Protein AF-A0A9E5AUE9-F1 (afdb_monomer)

Foldseek 3Di:
DDDDDDDDDPPDDDDDPPPPPPPPPDPDPPPPVVVCPVVVCVVCVVVPPPPPPDDDDDPDPPPPPPPPDPVNVVVVVLVVLLVVLLVLLVVLLVVLVVLLVLLVPQDPDDPVLNVLLNVLSVVLNVVSVVLNVCSVPDPDPVVNVVSSVCVVLSVQSSVLSVLLSVLSSLLSVCVVLLVLLVLLLVLLVVLLVVCVVVVDDSPVLVVLSVLLVVLSVLLVVLSVVLNVLRSPQGGCSPPPVSVVSSVVSSVSSVVSNVSSVVSSVSSLVSSVVSVVVSVVSVGDRPRPCPVVDD

Nearest PDB structures (foldseek):
  8r5s-assembly1_B  TM=2.739E-01  e=2.108E-02  unidentified
  1dow-assemb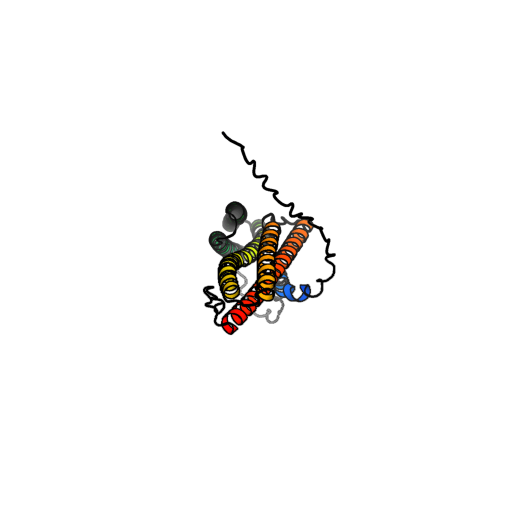ly1_A  TM=3.654E-01  e=5.872E-01  Mus musculus
  9cpb-assembly1_6T  TM=3.579E-01  e=4.697E+00  Bos taurus

Radius of gyration: 30.27 Å; Cα contacts (8 Å, |Δi|>4): 203; chains: 1; bounding box: 113×44×78 Å

Sequence (294 aa):
MNKKISTAIVSTIIGTLALTQFVSAEESNTSLKNGFGFFNKFFHQNENAQKDTHKNESRDDNRKNATSSPRNNTDTRMALLKARGVKEIDSRITALNKLSAKIQGLINITPTNKTALLSGIQTQVNSLTALKNKINADTDVAILKTDVESITKSFRTFALEIPKANILAKIDSHFVDLTMLTSITAALSTDIQTAKTSGKDVAVLLTKLSETDAKIADANLQSNAAIALVTPLIPDVGSSTLLLANKQALLDSYAKYKIAIEDIRIAKKDIKDIVKQLREWNTVVTAKTNTDSR

Solvent-accessible surface area (backbone atoms only — not comparable to full-atom values): 17290 Å² total; per-residue (Å²): 136,83,86,83,83,79,84,80,81,83,80,78,84,79,83,81,80,81,76,83,75,82,73,80,90,79,88,70,85,78,70,58,74,77,67,43,63,63,59,51,51,70,68,50,61,74,71,64,80,76,71,88,82,81,85,89,81,90,88,78,90,74,85,86,72,86,79,74,55,73,63,64,57,52,55,52,50,47,53,52,52,38,53,52,43,45,52,54,44,52,54,48,44,53,52,48,52,54,49,44,54,53,56,68,69,42,80,74,59,53,71,68,58,48,50,56,52,46,51,54,47,50,54,48,44,51,51,45,51,54,49,44,53,48,46,70,67,50,89,46,70,69,59,36,48,53,55,48,54,48,52,61,64,56,44,52,46,54,64,51,51,56,58,44,54,53,52,51,54,54,50,33,58,47,53,56,53,49,56,51,48,54,57,34,52,57,36,44,53,53,36,49,52,53,36,40,77,71,72,44,90,47,67,69,51,54,52,42,49,54,51,26,54,50,23,49,52,47,21,52,52,27,39,51,52,19,47,65,45,43,68,78,63,71,66,38,90,83,38,64,68,47,44,52,50,50,53,50,32,52,49,52,20,51,51,29,42,52,51,18,52,51,26,48,52,51,25,55,49,40,53,51,54,45,54,50,53,38,50,77,69,71,40,75,76,77,44,78,74,75,75,87,72,130

Secondary structure (DSSP, 8-state):
--------------------------S-TTSGGGTHHHHHHHHHTTTSTTS--------SS-TT-----HHHHHHHHHHHHHHHHHHHHHHHHHHHHHHHHHHHT-SSS-HHHHHHHHHHHHHHHHHHHHHHHHHHH---HHHHHHHHHHHHHHHHHHHHHHHHHHHHHHHHHHHHHHHHHHHHHHHHHHHHHHHHHTT---HHHHHHHHHHHHHHHHHHHHHHHHHHHHTT----TT-HHHHHHHHHHHHHHHHHHHHHHHHHHHHHHHHHHHHHHHHHTT----S---TT--

Structure (mmCIF, N/CA/C/O backbone):
data_AF-A0A9E5AUE9-F1
#
_entry.id   AF-A0A9E5AUE9-F1
#
loop_
_atom_site.group_PDB
_atom_site.id
_atom_site.type_symbol
_atom_site.label_atom_id
_atom_site.label_alt_id
_atom_site.label_comp_id
_atom_site.label_asym_id
_atom_site.label_entity_id
_atom_site.label_seq_id
_atom_site.pdbx_PDB_ins_code
_atom_site.Cartn_x
_atom_site.Cartn_y
_atom_site.Cartn_z
_atom_site.occupancy
_atom_site.B_iso_or_equiv
_atom_site.auth_seq_id
_atom_site.auth_comp_id
_atom_site.auth_asym_id
_atom_site.auth_atom_id
_atom_site.pdbx_PDB_model_num
ATOM 1 N N . MET A 1 1 ? -62.521 24.189 23.912 1.00 41.44 1 MET A N 1
ATOM 2 C CA . MET A 1 1 ? -61.998 23.340 22.821 1.00 41.44 1 MET A CA 1
ATOM 3 C C . MET A 1 1 ? -60.658 23.901 22.351 1.00 41.44 1 MET A C 1
ATOM 5 O O . MET A 1 1 ? -60.584 25.087 22.074 1.00 41.44 1 MET A O 1
ATOM 9 N N . ASN A 1 2 ? -59.630 23.043 22.329 1.00 38.47 2 ASN A N 1
ATOM 10 C CA . ASN A 1 2 ? -58.283 23.182 21.742 1.00 38.47 2 ASN A CA 1
ATOM 11 C C . ASN A 1 2 ? -57.341 24.310 22.217 1.00 38.47 2 ASN A C 1
ATOM 13 O O . ASN A 1 2 ? -57.125 25.297 21.520 1.00 38.47 2 ASN A O 1
ATOM 17 N N . LYS A 1 3 ? -56.633 24.064 23.333 1.00 47.12 3 LYS A N 1
ATOM 18 C CA . LYS A 1 3 ? -55.303 24.652 23.585 1.00 47.12 3 LYS A CA 1
ATOM 19 C C . LYS A 1 3 ? -54.244 23.809 22.863 1.00 47.12 3 LYS A C 1
ATOM 21 O O . LYS A 1 3 ? -54.014 22.663 23.236 1.00 47.12 3 LYS A O 1
ATOM 26 N N . LYS A 1 4 ? -53.612 24.373 21.831 1.00 53.12 4 LYS A N 1
ATOM 27 C CA . LYS A 1 4 ? -52.421 23.798 21.188 1.00 53.12 4 LYS A CA 1
ATOM 28 C C . LYS A 1 4 ? -51.217 23.990 22.114 1.00 53.12 4 LYS A C 1
ATOM 30 O O . LYS A 1 4 ? -50.846 25.123 22.403 1.00 53.12 4 LYS A O 1
ATOM 35 N N . ILE A 1 5 ? -50.628 22.890 22.574 1.00 49.19 5 ILE A N 1
ATOM 36 C CA . ILE A 1 5 ? -49.324 22.875 23.244 1.00 49.19 5 ILE A CA 1
ATOM 37 C C . ILE A 1 5 ? -48.279 22.767 22.133 1.00 49.19 5 ILE A C 1
ATOM 39 O O . ILE A 1 5 ? -48.206 21.755 21.443 1.00 49.19 5 ILE A O 1
ATOM 43 N N . SER A 1 6 ? -47.530 23.847 21.918 1.00 45.66 6 SER A N 1
ATOM 44 C CA . SER A 1 6 ? -46.393 23.878 21.001 1.00 45.66 6 SER A CA 1
ATOM 45 C C . SER A 1 6 ? -45.150 23.470 21.789 1.00 45.66 6 SER A C 1
ATOM 47 O O . SER A 1 6 ? -44.657 24.236 22.616 1.00 45.66 6 SER A O 1
ATOM 49 N N . THR A 1 7 ? -44.687 22.238 21.591 1.00 45.88 7 THR A N 1
ATOM 50 C CA . THR A 1 7 ? -43.463 21.720 22.210 1.00 45.88 7 THR A CA 1
ATOM 51 C C . THR A 1 7 ? -42.259 22.258 21.444 1.00 45.88 7 THR A C 1
ATOM 53 O O . THR A 1 7 ? -41.963 21.814 20.337 1.00 45.88 7 THR A O 1
ATOM 56 N N . ALA A 1 8 ? -41.573 23.236 22.032 1.00 36.16 8 ALA A N 1
ATOM 57 C CA . ALA A 1 8 ? -40.274 23.702 21.572 1.00 36.16 8 ALA A CA 1
ATOM 58 C C . ALA A 1 8 ? -39.211 22.650 21.921 1.00 36.16 8 ALA A C 1
ATOM 60 O O . ALA A 1 8 ? -38.900 22.437 23.092 1.00 36.16 8 ALA A O 1
ATOM 61 N N . ILE A 1 9 ? -38.655 21.985 20.908 1.00 40.78 9 ILE A N 1
ATOM 62 C CA . ILE A 1 9 ? -37.442 21.181 21.069 1.00 40.78 9 ILE A CA 1
ATOM 63 C C . ILE A 1 9 ? -36.258 22.143 20.987 1.00 40.78 9 ILE A C 1
ATOM 65 O O . ILE A 1 9 ? -35.883 22.618 19.917 1.00 40.78 9 ILE A O 1
ATOM 69 N N . VAL A 1 10 ? -35.696 22.448 22.154 1.00 36.06 10 VAL A N 1
ATOM 70 C CA . VAL A 1 10 ? -34.383 23.073 22.310 1.00 36.06 10 VAL A CA 1
ATOM 71 C C . VAL A 1 10 ? -33.344 22.045 21.858 1.00 36.06 10 VAL A C 1
ATOM 73 O O . VAL A 1 10 ? -33.017 21.122 22.599 1.00 36.06 10 VAL A O 1
ATOM 76 N N . SER A 1 11 ? -32.859 22.161 20.620 1.00 35.22 11 SER A N 1
ATOM 77 C CA . SER A 1 11 ? -31.692 21.404 20.166 1.00 35.22 11 SER A CA 1
ATOM 78 C C . SER A 1 11 ? -30.441 22.158 20.597 1.00 35.22 11 SER A C 1
ATOM 80 O O . SER A 1 11 ? -30.057 23.162 19.998 1.00 35.22 11 SER A O 1
ATOM 82 N N . THR A 1 12 ? -29.851 21.686 21.688 1.00 35.94 12 THR A N 1
ATOM 83 C CA . THR A 1 12 ? -28.621 22.202 22.280 1.00 35.94 12 THR A CA 1
ATOM 84 C C . THR A 1 12 ? -27.469 22.164 21.280 1.00 35.94 12 THR A C 1
ATOM 86 O O . THR A 1 12 ? -27.134 21.132 20.703 1.00 35.94 12 THR A O 1
ATOM 89 N N . ILE A 1 13 ? -26.866 23.336 21.124 1.00 40.09 13 ILE A N 1
ATOM 90 C CA . ILE A 1 13 ? -25.607 23.629 20.451 1.00 40.09 13 ILE A CA 1
ATOM 91 C C . ILE A 1 13 ? -24.500 22.777 21.090 1.00 40.09 13 ILE A C 1
ATOM 93 O O . ILE A 1 13 ? -24.103 23.033 22.225 1.00 40.09 13 ILE A O 1
ATOM 97 N N . ILE A 1 14 ? -23.984 21.779 20.369 1.00 40.31 14 ILE A N 1
ATOM 98 C CA . ILE A 1 14 ? -22.673 21.189 20.663 1.00 40.31 14 ILE A CA 1
ATOM 99 C C . ILE A 1 14 ? -21.692 21.837 19.695 1.00 40.31 14 ILE A C 1
ATOM 101 O O . ILE A 1 14 ? -21.688 21.561 18.497 1.00 40.31 14 ILE A O 1
ATOM 105 N N . GLY A 1 15 ? -20.915 22.774 20.233 1.00 32.50 15 GLY A N 1
ATOM 106 C CA . GLY A 1 15 ? -19.869 23.475 19.512 1.00 32.50 15 GLY A CA 1
ATOM 107 C C . GLY A 1 15 ? -18.758 22.523 19.086 1.00 32.50 15 GLY A C 1
ATOM 108 O O . GLY A 1 15 ? -18.176 21.815 19.903 1.00 32.50 15 GLY A O 1
ATOM 109 N N . THR A 1 16 ? -18.425 22.558 17.802 1.00 32.97 16 THR A N 1
ATOM 110 C CA . THR A 1 16 ?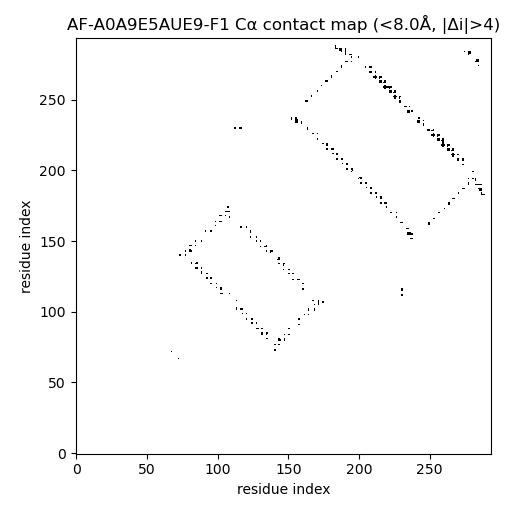 -17.168 22.022 17.283 1.00 32.97 16 THR A CA 1
ATOM 111 C C . THR A 1 16 ? -16.234 23.204 17.039 1.00 32.97 16 THR A C 1
ATOM 113 O O . THR A 1 16 ? -16.118 23.705 15.923 1.00 32.97 16 THR A O 1
ATOM 116 N N . LEU A 1 17 ? -15.585 23.694 18.101 1.00 30.83 17 LEU A N 1
ATOM 117 C CA . LEU A 1 17 ? -14.353 24.465 17.940 1.00 30.83 17 LEU A CA 1
ATOM 118 C C . LEU A 1 17 ? -13.262 23.461 17.554 1.00 30.83 17 LEU A C 1
ATOM 120 O O . LEU A 1 17 ? -12.664 22.813 18.410 1.00 30.83 17 LEU A O 1
ATOM 124 N N . ALA A 1 18 ? -13.018 23.309 16.255 1.00 36.41 18 ALA A N 1
ATOM 125 C CA . ALA A 1 18 ? -11.786 22.707 15.773 1.00 36.41 18 ALA A CA 1
ATOM 126 C C . ALA A 1 18 ? -10.652 23.705 16.047 1.00 36.41 18 ALA A C 1
ATOM 128 O O . ALA A 1 18 ? -10.360 24.586 15.241 1.00 36.41 18 ALA A O 1
ATOM 129 N N . LEU A 1 19 ? -10.062 23.611 17.239 1.00 29.61 19 LEU A N 1
ATOM 130 C CA . LEU A 1 19 ? -8.828 24.304 17.567 1.00 29.61 19 LEU A CA 1
ATOM 131 C C . LEU A 1 19 ? -7.702 23.593 16.811 1.00 29.61 19 LEU A C 1
ATOM 133 O O . LEU A 1 19 ? -7.223 22.538 17.223 1.00 29.61 19 LEU A O 1
ATOM 137 N N . THR A 1 20 ? -7.326 24.151 15.665 1.00 32.78 20 THR A N 1
ATOM 138 C CA . THR A 1 20 ? -6.200 23.700 14.848 1.00 32.78 20 THR A CA 1
ATOM 139 C C . THR A 1 20 ? -4.904 23.929 15.624 1.00 32.78 20 THR A C 1
ATOM 141 O O . THR A 1 20 ? -4.267 24.974 15.509 1.00 32.78 20 THR A O 1
ATOM 144 N N . GLN A 1 21 ? -4.512 22.968 16.459 1.00 34.66 21 GLN A N 1
ATOM 145 C CA . GLN A 1 21 ? -3.170 22.950 17.019 1.00 34.66 21 GLN A CA 1
ATOM 146 C C . GLN A 1 21 ? -2.205 22.504 15.919 1.00 34.66 21 GLN A C 1
ATOM 148 O O . GLN A 1 21 ? -2.123 21.330 15.563 1.00 34.66 21 GLN A O 1
ATOM 153 N N . PHE A 1 22 ? -1.486 23.479 15.364 1.00 32.25 22 PHE A N 1
ATOM 154 C CA . PHE A 1 22 ? -0.229 23.257 14.662 1.00 32.25 22 PHE A CA 1
ATOM 155 C C . PHE A 1 22 ? 0.757 22.630 15.654 1.00 32.25 22 PHE A C 1
ATOM 157 O O . PHE A 1 22 ? 1.431 23.328 16.408 1.00 32.25 22 PHE A O 1
ATOM 164 N N . VAL A 1 23 ? 0.825 21.300 15.678 1.00 37.50 23 VAL A N 1
ATOM 165 C CA . VAL A 1 23 ? 1.954 20.603 16.292 1.00 37.50 23 VAL A CA 1
ATOM 166 C C . VAL A 1 23 ? 3.130 20.764 15.338 1.00 37.50 23 VAL A C 1
ATOM 168 O O . VAL A 1 23 ? 3.106 20.268 14.211 1.00 37.50 23 VAL A O 1
ATOM 171 N N . SER A 1 24 ? 4.131 21.517 15.792 1.00 35.53 24 SER A N 1
ATOM 172 C CA . SER A 1 24 ? 5.412 21.683 15.115 1.00 35.53 24 SER A CA 1
ATOM 173 C C . SER A 1 24 ? 6.036 20.310 14.868 1.00 35.53 24 SER A C 1
ATOM 175 O O . SER A 1 24 ? 6.345 19.566 15.800 1.00 35.53 24 SER A O 1
ATOM 177 N N . ALA A 1 25 ? 6.175 19.949 13.596 1.00 40.84 25 ALA A N 1
ATOM 178 C CA . ALA A 1 25 ? 6.803 18.715 13.159 1.00 40.84 25 ALA A CA 1
ATOM 179 C C . ALA A 1 25 ? 8.328 18.883 13.161 1.00 40.84 25 ALA A C 1
ATOM 181 O O . ALA A 1 25 ? 8.929 19.008 12.098 1.00 40.84 25 ALA A O 1
ATOM 182 N N . GLU A 1 26 ? 8.957 18.897 14.340 1.00 38.22 26 GLU A N 1
ATOM 183 C CA . GLU A 1 26 ? 10.423 19.030 14.427 1.00 38.22 26 GLU A CA 1
ATOM 184 C C . GLU A 1 26 ? 11.138 17.884 15.163 1.00 38.22 26 GLU A C 1
ATOM 186 O O . GLU A 1 26 ? 12.363 17.820 15.172 1.00 38.22 26 GLU A O 1
ATOM 191 N N . GLU A 1 27 ? 10.421 16.864 15.645 1.00 41.16 27 GLU A N 1
ATOM 192 C CA . GLU A 1 27 ? 11.050 15.725 16.334 1.00 41.16 27 GLU A CA 1
ATOM 193 C C . GLU A 1 27 ? 10.664 14.367 15.731 1.00 41.16 27 GLU A C 1
ATOM 195 O O . GLU A 1 27 ? 9.920 13.580 16.306 1.00 41.16 27 GLU A O 1
ATOM 200 N N . SER A 1 28 ? 11.193 14.040 14.547 1.00 41.88 28 SER A N 1
ATOM 201 C CA . SER A 1 28 ? 11.250 12.631 14.095 1.00 41.88 28 SER A CA 1
ATOM 202 C C . SER A 1 28 ? 12.414 12.298 13.147 1.00 41.88 28 SER A C 1
ATOM 204 O O . SER A 1 28 ? 12.383 11.297 12.429 1.00 41.88 28 SER A O 1
ATOM 206 N N . ASN A 1 29 ? 13.498 13.082 13.164 1.00 42.44 29 ASN A N 1
ATOM 207 C CA . ASN A 1 29 ? 14.591 12.937 12.192 1.00 42.44 29 ASN A CA 1
ATOM 208 C C . ASN A 1 29 ? 15.662 11.874 12.549 1.00 42.44 29 ASN A C 1
ATOM 210 O O . ASN A 1 29 ? 16.658 11.719 11.846 1.00 42.44 29 ASN A O 1
ATOM 214 N N . THR A 1 30 ? 15.489 11.088 13.618 1.00 38.97 30 THR A N 1
ATOM 215 C CA . THR A 1 30 ? 16.474 10.054 14.012 1.00 38.97 30 THR A CA 1
ATOM 216 C C . THR A 1 30 ? 16.103 8.638 13.557 1.00 38.97 30 THR A C 1
ATOM 218 O O . THR A 1 30 ? 16.991 7.811 13.355 1.00 38.97 30 THR A O 1
ATOM 221 N N . SER A 1 31 ? 14.824 8.354 13.275 1.00 42.56 31 SER A N 1
ATOM 222 C CA . SER A 1 31 ? 14.369 7.024 12.818 1.00 42.56 31 SER A CA 1
ATOM 223 C C . SER A 1 31 ? 14.522 6.796 11.307 1.00 42.56 31 SER A C 1
ATOM 225 O O . SER A 1 31 ? 14.356 5.659 10.853 1.00 42.56 31 SER A O 1
ATOM 227 N N . LEU A 1 32 ? 14.824 7.831 10.516 1.00 44.69 32 LEU A N 1
ATOM 228 C CA . LEU A 1 32 ? 14.906 7.712 9.057 1.00 44.69 32 LEU A CA 1
ATOM 229 C C . LEU A 1 32 ? 16.136 6.916 8.594 1.00 44.69 32 LEU A C 1
ATOM 231 O O . LEU A 1 32 ? 16.054 6.243 7.573 1.00 44.69 32 LEU A O 1
ATOM 235 N N . LYS A 1 33 ? 17.235 6.879 9.362 1.00 45.75 33 LYS A N 1
ATOM 236 C CA . LYS A 1 33 ? 18.498 6.238 8.937 1.00 45.75 33 LYS A CA 1
ATOM 237 C C . LYS A 1 33 ? 18.405 4.718 8.712 1.00 45.75 33 LYS A C 1
ATOM 239 O O . LYS A 1 33 ? 19.114 4.201 7.854 1.00 45.75 33 LYS A O 1
ATOM 244 N N . ASN A 1 34 ? 17.489 4.012 9.380 1.00 40.53 34 ASN A N 1
ATOM 245 C CA . ASN A 1 34 ? 17.416 2.543 9.297 1.00 40.53 34 ASN A CA 1
ATOM 246 C C . ASN A 1 34 ? 16.488 2.021 8.181 1.00 40.53 34 ASN A C 1
ATOM 248 O O . ASN A 1 34 ? 16.615 0.872 7.767 1.00 40.53 34 ASN A O 1
ATOM 252 N N . GLY A 1 35 ? 15.594 2.859 7.636 1.00 40.44 35 GLY A N 1
ATOM 253 C CA . GLY A 1 35 ? 14.752 2.511 6.477 1.00 40.44 35 GLY A CA 1
ATOM 254 C C . GLY A 1 35 ? 15.454 2.675 5.120 1.00 40.44 35 GLY A C 1
ATOM 255 O O . GLY A 1 35 ? 14.969 2.185 4.100 1.00 40.44 35 GLY A O 1
ATOM 256 N N . PHE A 1 36 ? 16.619 3.334 5.101 1.00 45.75 36 PHE A N 1
ATOM 257 C CA . PHE A 1 36 ? 17.368 3.665 3.883 1.00 45.75 36 PHE A CA 1
ATOM 258 C C . PHE A 1 36 ? 18.071 2.473 3.220 1.00 45.75 36 PHE A C 1
ATOM 260 O O . PHE A 1 36 ? 18.415 2.561 2.041 1.00 45.75 36 PHE A O 1
ATOM 267 N N . GLY A 1 37 ? 18.264 1.349 3.921 1.00 42.88 37 GLY A N 1
ATOM 268 C CA . GLY A 1 37 ? 19.026 0.208 3.397 1.00 42.88 37 GLY A CA 1
ATOM 269 C C . GLY A 1 37 ? 18.430 -0.414 2.128 1.00 42.88 37 GLY A C 1
ATOM 270 O O . GLY A 1 37 ? 19.170 -0.814 1.231 1.00 42.88 37 GLY A O 1
ATOM 271 N N . PHE A 1 38 ? 17.098 -0.443 2.006 1.00 46.06 38 PHE A N 1
ATOM 272 C CA . PHE A 1 38 ? 16.427 -1.033 0.843 1.00 46.06 38 PHE A CA 1
ATOM 273 C C . PHE A 1 38 ? 16.515 -0.132 -0.396 1.00 46.06 38 PHE A C 1
ATOM 275 O O . PHE A 1 38 ? 16.880 -0.599 -1.472 1.00 46.06 38 PHE A O 1
ATOM 282 N N . PHE A 1 39 ? 16.261 1.171 -0.239 1.00 47.09 39 PHE A N 1
ATOM 283 C CA . PHE A 1 39 ? 16.340 2.128 -1.345 1.00 47.09 39 PHE A CA 1
ATOM 284 C C . PHE A 1 39 ? 17.781 2.375 -1.800 1.00 47.09 39 PHE A C 1
ATOM 286 O O . PHE A 1 39 ? 18.031 2.432 -3.003 1.00 47.09 39 PHE A O 1
ATOM 293 N N . ASN A 1 40 ? 18.749 2.450 -0.875 1.00 41.84 40 ASN A N 1
ATOM 294 C CA . ASN A 1 40 ? 20.146 2.653 -1.258 1.00 41.84 40 ASN A CA 1
ATOM 295 C C . ASN A 1 40 ? 20.687 1.446 -2.038 1.00 41.84 40 ASN A C 1
ATOM 297 O O . ASN A 1 40 ? 21.345 1.626 -3.058 1.00 41.84 40 ASN A O 1
ATOM 301 N N . LYS A 1 41 ? 20.320 0.219 -1.642 1.00 51.75 41 LYS A N 1
ATOM 302 C CA . LYS A 1 41 ? 20.691 -1.003 -2.370 1.00 51.75 41 LYS A CA 1
ATOM 303 C C . LYS A 1 41 ? 20.043 -1.083 -3.759 1.00 51.75 41 LYS A C 1
ATOM 305 O O . LYS A 1 41 ? 20.711 -1.515 -4.693 1.00 51.75 41 LYS A O 1
ATOM 310 N N . PHE A 1 42 ? 18.798 -0.620 -3.914 1.00 47.22 42 PHE A N 1
ATOM 311 C CA . PHE A 1 42 ? 18.086 -0.627 -5.202 1.00 47.22 42 PHE A CA 1
ATOM 312 C C . PHE A 1 42 ? 18.679 0.359 -6.222 1.00 47.22 42 PHE A C 1
ATOM 314 O O . PHE A 1 42 ? 18.718 0.054 -7.411 1.00 47.22 42 PHE A O 1
ATOM 321 N N . PHE A 1 43 ? 19.180 1.514 -5.767 1.00 51.16 43 PHE A N 1
ATOM 322 C CA . PHE A 1 43 ? 19.824 2.500 -6.645 1.00 51.16 43 PHE A CA 1
ATOM 323 C C . PHE A 1 43 ? 21.326 2.239 -6.874 1.00 51.16 43 PHE A C 1
ATOM 325 O O . PHE A 1 43 ? 21.817 2.541 -7.956 1.00 51.16 43 PHE A O 1
ATOM 332 N N . HIS A 1 44 ? 22.045 1.629 -5.921 1.00 45.12 44 HIS A N 1
ATOM 333 C CA . HIS A 1 44 ? 23.502 1.413 -6.025 1.00 45.12 44 HIS A CA 1
ATOM 334 C C . HIS A 1 44 ? 23.906 0.064 -6.646 1.00 45.12 44 HIS A C 1
ATOM 336 O O . HIS A 1 44 ? 25.070 -0.121 -7.000 1.00 45.12 44 HIS A O 1
ATOM 342 N N . GLN A 1 45 ? 22.988 -0.897 -6.821 1.00 47.28 45 GLN A N 1
ATOM 343 C CA . GLN A 1 45 ? 23.350 -2.193 -7.418 1.00 47.28 45 GLN A CA 1
ATOM 344 C C . GLN A 1 45 ? 23.709 -2.128 -8.910 1.00 47.28 45 GLN A C 1
ATOM 346 O O . GLN A 1 45 ? 24.306 -3.074 -9.414 1.00 47.28 45 GLN A O 1
ATOM 351 N N . ASN A 1 46 ? 23.403 -1.030 -9.608 1.00 43.78 46 ASN A N 1
ATOM 352 C CA . ASN A 1 46 ? 23.702 -0.905 -11.037 1.00 43.78 46 ASN A CA 1
ATOM 353 C C . ASN A 1 46 ? 25.014 -0.153 -11.339 1.00 43.78 46 ASN A C 1
ATOM 355 O O . ASN A 1 46 ? 25.448 -0.128 -12.485 1.00 43.78 46 ASN A O 1
ATOM 359 N N . GLU A 1 47 ? 25.668 0.428 -10.327 1.00 40.19 47 GLU A N 1
ATOM 360 C CA . GLU A 1 47 ? 26.919 1.187 -10.504 1.00 40.19 47 GLU A CA 1
ATOM 361 C C . GLU A 1 47 ? 28.175 0.316 -10.287 1.00 40.19 47 GLU A C 1
ATOM 363 O O . GLU A 1 47 ? 29.234 0.581 -10.850 1.00 40.19 47 GLU A O 1
ATOM 368 N N . ASN A 1 48 ? 28.048 -0.799 -9.557 1.00 38.66 48 ASN A N 1
ATOM 369 C CA . ASN A 1 48 ? 29.170 -1.703 -9.264 1.00 38.66 48 ASN A CA 1
ATOM 370 C C . ASN A 1 48 ? 29.324 -2.884 -10.242 1.00 38.66 48 ASN A C 1
ATOM 372 O O . ASN A 1 48 ? 30.322 -3.594 -10.180 1.00 38.66 48 ASN A O 1
ATOM 376 N N . ALA A 1 49 ? 28.407 -3.076 -11.197 1.00 42.28 49 ALA A N 1
ATOM 377 C CA . ALA A 1 49 ? 28.505 -4.149 -12.199 1.00 42.28 49 ALA A CA 1
ATOM 378 C C . ALA A 1 49 ? 29.504 -3.857 -13.346 1.00 42.28 49 ALA A C 1
ATOM 380 O O . ALA A 1 49 ? 29.546 -4.593 -14.332 1.00 42.28 49 ALA A O 1
ATOM 381 N N . GLN A 1 50 ? 30.303 -2.788 -13.238 1.00 46.09 50 GLN A N 1
ATOM 382 C CA . GLN A 1 50 ? 31.307 -2.386 -14.234 1.00 46.09 50 GLN A CA 1
ATOM 383 C C . GLN A 1 50 ? 32.765 -2.428 -13.736 1.00 46.09 50 GLN A C 1
ATOM 385 O O . GLN A 1 50 ? 33.650 -2.042 -14.496 1.00 46.09 50 GLN A O 1
ATOM 390 N N . LYS A 1 51 ? 33.055 -2.903 -12.512 1.00 42.03 51 LYS A N 1
ATOM 391 C CA . LYS A 1 51 ? 34.430 -2.869 -11.959 1.00 42.03 51 LYS A CA 1
ATOM 392 C C . LYS A 1 51 ? 35.223 -4.183 -11.942 1.00 42.03 51 LYS A C 1
ATOM 394 O O . LYS A 1 51 ? 36.431 -4.115 -11.743 1.00 42.03 51 LYS A O 1
ATOM 399 N N . ASP A 1 52 ? 34.633 -5.331 -12.271 1.00 46.03 52 ASP A N 1
ATOM 400 C CA . ASP A 1 52 ? 35.329 -6.630 -12.170 1.00 46.03 52 ASP A CA 1
ATOM 401 C C . ASP A 1 52 ? 35.744 -7.234 -13.522 1.00 46.03 52 ASP A C 1
ATOM 403 O O . ASP A 1 52 ? 35.449 -8.385 -13.833 1.00 46.03 52 ASP A O 1
ATOM 407 N N . THR A 1 53 ? 36.485 -6.479 -14.337 1.00 48.31 53 THR A N 1
ATOM 408 C CA . THR A 1 53 ? 37.242 -7.061 -15.462 1.00 48.31 53 THR A CA 1
ATOM 409 C C . THR A 1 53 ? 38.643 -6.477 -15.560 1.00 48.31 53 THR A C 1
ATOM 411 O O . THR A 1 53 ? 38.975 -5.830 -16.544 1.00 48.31 53 THR A O 1
ATOM 414 N N . HIS A 1 54 ? 39.489 -6.735 -14.563 1.00 51.94 54 HIS A N 1
ATOM 415 C CA . HIS A 1 54 ? 40.939 -6.730 -14.757 1.00 51.94 54 HIS A CA 1
ATOM 416 C C . HIS A 1 54 ? 41.613 -7.718 -13.802 1.00 51.94 54 HIS A C 1
ATOM 418 O O . HIS A 1 54 ? 42.058 -7.364 -12.716 1.00 51.94 54 HIS A O 1
ATOM 424 N N . LYS A 1 55 ? 41.763 -8.965 -14.256 1.00 44.41 55 LYS A N 1
ATOM 425 C CA . LYS A 1 55 ? 42.968 -9.730 -13.939 1.00 44.41 55 LYS A CA 1
ATOM 426 C C . LYS A 1 55 ? 43.492 -10.355 -15.225 1.00 44.41 55 LYS A C 1
ATOM 428 O O . LYS A 1 55 ? 42.931 -11.294 -15.778 1.00 44.41 55 LYS A O 1
ATOM 433 N N . ASN A 1 56 ? 44.490 -9.660 -15.746 1.00 51.28 56 ASN A N 1
ATOM 434 C CA . ASN A 1 56 ? 45.273 -9.956 -16.922 1.00 51.28 56 ASN A CA 1
ATOM 435 C C . ASN A 1 56 ? 46.465 -10.780 -16.435 1.00 51.28 56 ASN A C 1
ATOM 437 O O . ASN A 1 56 ? 47.337 -10.213 -15.795 1.00 51.28 56 ASN A O 1
ATOM 441 N N . GLU A 1 57 ? 46.475 -12.085 -16.684 1.00 46.59 57 GLU A N 1
ATOM 442 C CA . GLU A 1 57 ? 47.677 -12.918 -16.607 1.00 46.59 57 GLU A CA 1
ATOM 443 C C . GLU A 1 57 ? 47.428 -14.169 -17.462 1.00 46.59 57 GLU A C 1
ATOM 445 O O . GLU A 1 57 ? 46.423 -14.856 -17.291 1.00 46.59 57 GLU A O 1
ATOM 450 N N . SER A 1 58 ? 48.338 -14.420 -18.408 1.00 51.31 58 SER A N 1
ATOM 451 C CA . SER A 1 58 ? 48.314 -15.453 -19.460 1.00 51.31 58 SER A CA 1
ATOM 452 C C . SER A 1 58 ? 47.687 -15.046 -20.805 1.00 51.31 58 SER A C 1
ATOM 454 O O . SER A 1 58 ? 46.630 -15.518 -21.227 1.00 51.31 58 SER A O 1
ATOM 456 N N . ARG A 1 59 ? 48.387 -14.160 -21.526 1.00 53.59 59 ARG A N 1
ATOM 457 C CA . ARG A 1 59 ? 48.213 -13.935 -22.969 1.00 53.59 59 ARG A CA 1
ATOM 458 C C . ARG A 1 59 ? 49.576 -13.746 -23.633 1.00 53.59 59 ARG A C 1
ATOM 460 O O . ARG A 1 59 ? 49.910 -12.628 -23.991 1.00 53.59 59 ARG A O 1
ATOM 467 N N . ASP A 1 60 ? 50.321 -14.831 -23.822 1.00 53.91 60 ASP A N 1
ATOM 468 C CA . ASP A 1 60 ? 51.412 -14.828 -24.811 1.00 53.91 60 ASP A CA 1
ATOM 469 C C . ASP A 1 60 ? 51.475 -16.078 -25.710 1.00 53.91 60 ASP A C 1
ATOM 471 O O . ASP A 1 60 ? 51.997 -15.996 -26.817 1.00 53.91 60 ASP A O 1
ATOM 475 N N . ASP A 1 61 ? 50.797 -17.185 -25.381 1.00 49.31 61 ASP A N 1
ATOM 476 C CA . ASP A 1 61 ? 50.993 -18.436 -26.141 1.00 49.31 61 ASP A CA 1
ATOM 477 C C . ASP A 1 61 ? 49.953 -18.765 -27.229 1.00 49.31 61 ASP A C 1
ATOM 479 O O . ASP A 1 61 ? 50.034 -19.823 -27.849 1.00 49.31 61 ASP A O 1
ATOM 483 N N . ASN A 1 62 ? 48.993 -17.883 -27.545 1.00 51.31 62 ASN A N 1
ATOM 484 C CA . ASN A 1 62 ? 47.928 -18.211 -28.517 1.00 51.31 62 ASN A CA 1
ATOM 485 C C . ASN A 1 62 ? 47.834 -17.289 -29.749 1.00 51.31 62 ASN A C 1
ATOM 487 O O . ASN A 1 62 ? 46.774 -17.131 -30.356 1.00 51.31 62 ASN A O 1
ATOM 491 N N . ARG A 1 63 ? 48.948 -16.673 -30.163 1.00 53.94 63 ARG A N 1
ATOM 492 C CA . ARG A 1 63 ? 48.993 -15.747 -31.315 1.00 53.94 63 ARG A CA 1
ATOM 493 C C . ARG A 1 63 ? 49.108 -16.435 -32.691 1.00 53.94 63 ARG A C 1
ATOM 495 O O . ARG A 1 63 ? 49.428 -15.769 -33.671 1.00 53.94 63 ARG A O 1
ATOM 502 N N . LYS A 1 64 ? 48.845 -17.745 -32.797 1.00 47.22 64 LYS A N 1
ATOM 503 C CA . LYS A 1 64 ? 48.992 -18.523 -34.050 1.00 47.22 64 LYS A CA 1
ATOM 504 C C . LYS A 1 64 ? 47.692 -19.093 -34.641 1.00 47.22 64 LYS A C 1
ATOM 506 O O . LYS A 1 64 ? 47.759 -20.011 -35.448 1.00 47.22 64 LYS A O 1
ATOM 511 N N . ASN A 1 65 ? 46.521 -18.533 -34.320 1.00 47.69 65 ASN A N 1
ATOM 512 C CA . ASN A 1 65 ? 45.277 -18.894 -35.026 1.00 47.69 65 ASN A CA 1
ATOM 513 C C . ASN A 1 65 ? 44.317 -17.711 -35.272 1.00 47.69 65 ASN A C 1
ATOM 515 O O . ASN A 1 65 ? 43.096 -17.846 -35.227 1.00 47.69 65 ASN A O 1
ATOM 519 N N . ALA A 1 66 ? 44.866 -16.513 -35.498 1.00 49.72 66 ALA A N 1
ATOM 520 C CA . ALA A 1 66 ? 44.097 -15.300 -35.774 1.00 49.72 66 ALA A CA 1
ATOM 521 C C . ALA A 1 66 ? 43.877 -15.099 -37.286 1.00 49.72 66 ALA A C 1
ATOM 523 O O . ALA A 1 66 ? 44.370 -14.146 -37.880 1.00 49.72 66 ALA A O 1
ATOM 524 N N . THR A 1 67 ? 43.117 -16.000 -37.905 1.00 47.91 67 THR A N 1
ATOM 525 C CA . THR A 1 67 ? 42.440 -15.763 -39.195 1.00 47.91 67 THR A CA 1
ATOM 526 C C . THR A 1 67 ? 40.919 -15.716 -39.019 1.00 47.91 67 THR A C 1
ATOM 528 O O . THR A 1 67 ? 40.158 -15.955 -39.955 1.00 47.91 67 THR A O 1
ATOM 531 N N . SER A 1 68 ? 40.434 -15.354 -37.824 1.00 51.56 68 SER A N 1
ATOM 532 C CA . SER A 1 68 ? 39.041 -14.946 -37.654 1.00 51.56 68 SER A CA 1
ATOM 533 C C . SER A 1 68 ? 38.837 -13.584 -38.323 1.00 51.56 68 SER A C 1
ATOM 535 O O . SER A 1 68 ? 39.236 -12.535 -37.822 1.00 51.56 68 SER A O 1
ATOM 537 N N . SER A 1 69 ? 38.242 -13.626 -39.515 1.00 51.38 69 SER A N 1
ATOM 538 C CA . SER A 1 69 ? 37.836 -12.463 -40.305 1.00 51.38 69 SER A CA 1
ATOM 539 C C . SER A 1 69 ? 37.156 -11.391 -39.423 1.00 51.38 69 SER A C 1
ATOM 541 O O . SER A 1 69 ? 36.268 -11.748 -38.642 1.00 51.38 69 SER A O 1
ATOM 543 N N . PRO A 1 70 ? 37.505 -10.091 -39.537 1.00 58.50 70 PRO A N 1
ATOM 544 C CA . PRO A 1 70 ? 36.939 -8.999 -38.729 1.00 58.50 70 PRO A CA 1
ATOM 545 C C . PRO A 1 70 ? 35.401 -8.963 -38.671 1.00 58.50 70 PRO A C 1
ATOM 547 O O . PRO A 1 70 ? 34.833 -8.522 -37.672 1.00 58.50 70 PRO A O 1
ATOM 550 N N . ARG A 1 71 ? 34.723 -9.480 -39.707 1.00 57.84 71 ARG A N 1
ATOM 551 C CA . ARG A 1 71 ? 33.258 -9.634 -39.759 1.00 57.84 71 ARG A CA 1
ATOM 552 C C . ARG A 1 71 ? 32.708 -10.547 -38.659 1.00 57.84 71 ARG A C 1
ATOM 554 O O . ARG A 1 71 ? 31.777 -10.154 -37.965 1.00 57.84 71 ARG A O 1
ATOM 561 N N . ASN A 1 72 ? 33.351 -11.688 -38.402 1.00 67.31 72 ASN A N 1
ATOM 562 C CA . ASN A 1 72 ? 32.876 -12.672 -37.420 1.00 67.31 72 ASN A CA 1
ATOM 563 C C . ASN A 1 72 ? 32.859 -12.099 -35.991 1.00 67.31 72 ASN A C 1
ATOM 565 O O . ASN A 1 72 ? 32.026 -12.480 -35.169 1.00 67.31 72 ASN A O 1
ATOM 569 N N . ASN A 1 73 ? 33.765 -11.163 -35.689 1.00 81.06 73 ASN A N 1
ATOM 570 C CA . ASN A 1 73 ? 33.818 -10.494 -34.390 1.00 81.06 73 ASN A CA 1
ATOM 571 C C . ASN A 1 73 ? 32.699 -9.445 -34.254 1.00 81.06 73 ASN A C 1
ATOM 573 O O . ASN A 1 73 ? 32.033 -9.385 -33.222 1.00 81.06 73 ASN A O 1
ATOM 577 N N . THR A 1 74 ? 32.436 -8.658 -35.301 1.00 82.69 74 THR A N 1
ATOM 578 C CA . THR A 1 74 ? 31.352 -7.662 -35.296 1.00 82.69 74 THR A CA 1
ATOM 579 C C . THR A 1 74 ? 29.977 -8.316 -35.186 1.00 82.69 74 THR A C 1
ATOM 581 O O . THR A 1 74 ? 29.194 -7.911 -34.327 1.00 82.69 74 THR A O 1
ATOM 584 N N . ASP A 1 75 ? 29.715 -9.374 -35.955 1.00 84.31 75 ASP A N 1
ATOM 585 C CA . ASP A 1 75 ? 28.429 -10.083 -35.929 1.00 84.31 75 ASP A CA 1
ATOM 586 C C . ASP A 1 75 ? 28.177 -10.735 -34.562 1.00 84.31 75 ASP A C 1
ATOM 588 O O . ASP A 1 75 ? 27.098 -10.599 -33.980 1.00 84.31 75 ASP A O 1
ATOM 592 N N . THR A 1 76 ? 29.211 -11.356 -33.982 1.00 90.69 76 THR A N 1
ATOM 593 C CA . THR A 1 76 ? 29.146 -11.919 -32.624 1.00 90.69 76 THR A CA 1
ATOM 594 C C . THR A 1 76 ? 28.866 -10.831 -31.583 1.00 90.69 76 THR A C 1
ATOM 596 O O . THR A 1 76 ? 28.016 -11.003 -30.708 1.00 90.69 76 THR A O 1
ATOM 599 N N . ARG A 1 77 ? 29.543 -9.679 -31.672 1.00 90.38 77 ARG A N 1
ATOM 600 C CA . ARG A 1 77 ? 29.328 -8.548 -30.754 1.00 90.38 77 ARG A CA 1
ATOM 601 C C . ARG A 1 77 ? 27.918 -7.977 -30.865 1.00 90.38 77 ARG A C 1
ATOM 603 O O . ARG A 1 77 ? 27.308 -7.693 -29.835 1.00 90.38 77 ARG A O 1
ATOM 610 N N . MET A 1 78 ? 27.396 -7.829 -32.081 1.00 94.38 78 MET A N 1
ATOM 611 C CA . MET A 1 78 ? 26.021 -7.385 -32.305 1.00 94.38 78 MET A CA 1
ATOM 612 C C . MET A 1 78 ? 25.016 -8.370 -31.712 1.00 94.38 78 MET A C 1
ATOM 614 O O . MET A 1 78 ? 24.129 -7.952 -30.969 1.00 94.38 78 MET A O 1
ATOM 618 N N . ALA A 1 79 ? 25.184 -9.672 -31.961 1.00 94.44 79 ALA A N 1
ATOM 619 C CA . ALA A 1 79 ? 24.313 -10.703 -31.401 1.00 94.44 79 ALA A CA 1
ATOM 620 C C . ALA A 1 79 ? 24.294 -10.670 -29.862 1.00 94.44 79 ALA A C 1
ATOM 622 O O . ALA A 1 79 ? 23.223 -10.706 -29.255 1.00 94.44 79 ALA A O 1
ATOM 623 N N . LEU A 1 80 ? 25.460 -10.520 -29.222 1.00 93.50 80 LEU A N 1
ATOM 624 C CA . LEU A 1 80 ? 25.570 -10.410 -27.763 1.00 93.50 80 LEU A CA 1
ATOM 625 C C . LEU A 1 80 ? 24.895 -9.146 -27.210 1.00 93.50 80 LEU A C 1
ATOM 627 O O . LEU A 1 80 ? 24.200 -9.215 -26.194 1.00 93.50 80 LEU A O 1
ATOM 631 N N . LEU A 1 81 ? 25.076 -7.996 -27.868 1.00 94.94 81 LEU A N 1
ATOM 632 C CA . LEU A 1 81 ? 24.437 -6.738 -27.467 1.00 94.94 81 LEU A CA 1
ATOM 633 C C . LEU A 1 81 ? 22.911 -6.818 -27.581 1.00 94.94 81 LEU A C 1
ATOM 635 O O . LEU A 1 81 ? 22.219 -6.458 -26.626 1.00 94.94 81 LEU A O 1
ATOM 639 N N . LYS A 1 82 ? 22.394 -7.362 -28.691 1.00 97.25 82 LYS A N 1
ATOM 640 C CA . LYS A 1 82 ? 20.956 -7.610 -28.875 1.00 97.25 82 LYS A CA 1
ATOM 641 C C . LYS A 1 82 ? 20.415 -8.534 -27.791 1.00 97.25 82 LYS A C 1
ATOM 643 O O . LYS A 1 82 ? 19.463 -8.174 -27.103 1.00 97.25 82 LYS A O 1
ATOM 648 N N . ALA A 1 83 ? 21.059 -9.683 -27.579 1.00 95.50 83 ALA A N 1
ATOM 649 C CA . ALA A 1 83 ? 20.639 -10.656 -26.574 1.00 95.50 83 ALA A CA 1
ATOM 650 C C . ALA A 1 83 ? 20.583 -10.043 -25.165 1.00 95.50 83 ALA A C 1
ATOM 652 O O . ALA A 1 83 ? 19.619 -10.261 -24.428 1.00 95.50 83 ALA A O 1
ATOM 653 N N . ARG A 1 84 ? 21.578 -9.223 -24.800 1.00 94.38 84 ARG A N 1
ATOM 654 C CA . ARG A 1 84 ? 21.592 -8.501 -23.522 1.00 94.38 84 ARG A CA 1
ATOM 655 C C . ARG A 1 84 ? 20.441 -7.499 -23.417 1.00 94.38 84 ARG A C 1
ATOM 657 O O . ARG A 1 84 ? 19.742 -7.503 -22.406 1.00 94.38 84 ARG A O 1
ATOM 664 N N . GLY A 1 85 ? 20.248 -6.656 -24.434 1.00 94.69 85 GLY A N 1
ATOM 665 C CA . GLY A 1 85 ? 19.192 -5.641 -24.443 1.00 94.69 85 GLY A CA 1
ATOM 666 C C . GLY A 1 85 ? 17.794 -6.254 -24.350 1.00 94.69 85 GLY A C 1
ATOM 667 O O . GLY A 1 85 ? 16.992 -5.852 -23.509 1.00 94.69 85 GLY A O 1
ATOM 668 N N . VAL A 1 86 ? 17.538 -7.297 -25.144 1.00 96.56 86 VAL A N 1
ATOM 669 C CA . VAL A 1 86 ? 16.271 -8.043 -25.140 1.00 96.56 86 VAL A CA 1
ATOM 670 C C . VAL A 1 86 ? 16.005 -8.683 -23.779 1.00 96.56 86 VAL A C 1
ATOM 672 O O . VAL A 1 86 ? 14.917 -8.511 -23.233 1.00 96.56 86 VAL A O 1
ATOM 675 N N . LYS A 1 87 ? 16.998 -9.362 -23.187 1.00 95.44 87 LYS A N 1
ATOM 676 C CA . LYS A 1 87 ? 16.850 -10.004 -21.871 1.00 95.44 87 LYS A CA 1
ATOM 677 C C . LYS A 1 87 ? 16.479 -9.003 -20.773 1.00 95.44 87 LYS A C 1
ATOM 679 O O . LYS A 1 87 ? 15.628 -9.297 -19.930 1.00 95.44 87 LYS A O 1
ATOM 684 N N . GLU A 1 88 ? 17.117 -7.834 -20.768 1.00 93.44 88 GLU A N 1
ATOM 685 C CA . GLU A 1 88 ? 16.832 -6.775 -19.797 1.00 93.44 88 GLU A CA 1
ATOM 686 C C . GLU A 1 88 ? 15.411 -6.220 -19.976 1.00 93.44 88 GLU A C 1
ATOM 688 O O . GLU A 1 88 ? 14.671 -6.073 -19.001 1.00 93.44 88 GLU A O 1
ATOM 693 N N . ILE A 1 89 ? 14.995 -5.971 -21.222 1.00 95.00 89 ILE A N 1
ATOM 694 C CA . ILE A 1 89 ? 13.638 -5.508 -21.534 1.00 95.00 89 ILE A CA 1
ATOM 695 C C . ILE A 1 89 ? 12.584 -6.535 -21.100 1.00 95.00 89 ILE A C 1
ATOM 697 O O . ILE A 1 89 ? 11.627 -6.171 -20.414 1.00 95.00 89 ILE A O 1
ATOM 701 N N . ASP A 1 90 ? 12.771 -7.813 -21.427 1.00 96.12 90 ASP A N 1
ATOM 702 C CA . ASP A 1 90 ? 11.816 -8.877 -21.091 1.00 96.12 90 ASP A CA 1
ATOM 703 C C . ASP A 1 90 ? 11.665 -9.062 -19.578 1.00 96.12 90 ASP A C 1
ATOM 705 O O . ASP A 1 90 ? 10.554 -9.235 -19.063 1.00 96.12 90 ASP A O 1
ATOM 709 N N . SER A 1 91 ? 12.774 -8.948 -18.844 1.00 92.12 91 SER A N 1
ATOM 710 C CA . SER A 1 91 ? 12.770 -8.992 -17.379 1.00 92.12 91 SER A CA 1
ATOM 711 C C . SER A 1 91 ? 11.927 -7.856 -16.791 1.00 92.12 91 SER A C 1
ATOM 713 O O . SER A 1 91 ? 11.129 -8.074 -15.875 1.00 92.12 91 SER A O 1
ATOM 715 N N . ARG A 1 92 ? 12.042 -6.645 -17.349 1.00 93.94 92 ARG A N 1
ATOM 716 C CA . ARG A 1 92 ? 11.277 -5.471 -16.902 1.00 93.94 92 ARG A CA 1
ATOM 717 C C . ARG A 1 92 ? 9.805 -5.548 -17.270 1.00 93.94 92 ARG A C 1
ATOM 719 O O . ARG A 1 92 ? 8.973 -5.272 -16.413 1.00 93.94 92 ARG A O 1
ATOM 726 N N . ILE A 1 93 ? 9.474 -5.964 -18.493 1.00 94.88 93 ILE A N 1
ATOM 727 C CA . ILE A 1 93 ? 8.081 -6.188 -18.911 1.00 94.88 93 ILE A CA 1
ATOM 728 C C . ILE A 1 93 ? 7.421 -7.217 -17.986 1.00 94.88 93 ILE A C 1
ATOM 730 O O . ILE A 1 93 ? 6.321 -6.992 -17.488 1.00 94.88 93 ILE A O 1
ATOM 734 N N . THR A 1 94 ? 8.123 -8.307 -17.666 1.00 95.38 94 THR A N 1
ATOM 735 C CA . THR A 1 94 ? 7.633 -9.321 -16.722 1.00 95.38 94 THR A CA 1
ATOM 736 C C . THR A 1 94 ? 7.352 -8.724 -15.340 1.00 95.38 94 THR A C 1
ATOM 738 O O . THR A 1 94 ? 6.308 -8.996 -14.744 1.00 95.38 94 THR A O 1
ATOM 741 N N . ALA A 1 95 ? 8.260 -7.897 -14.816 1.00 91.94 95 ALA A N 1
ATOM 742 C CA . ALA A 1 95 ? 8.073 -7.231 -13.530 1.00 91.9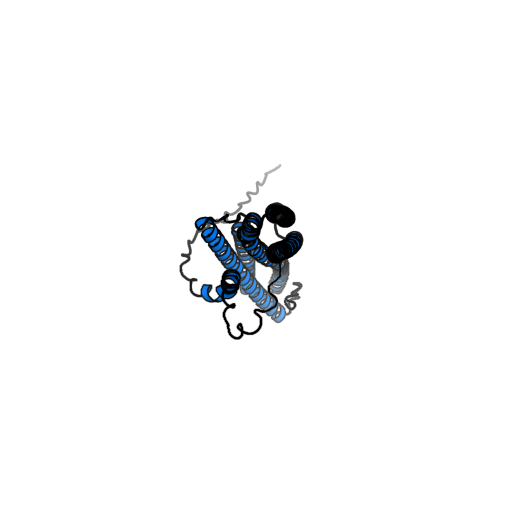4 95 ALA A CA 1
ATOM 743 C C . ALA A 1 95 ? 6.909 -6.220 -13.549 1.00 91.94 95 ALA A C 1
ATOM 745 O O . ALA A 1 95 ? 6.113 -6.202 -12.611 1.00 91.94 95 ALA A O 1
ATOM 746 N N . LEU A 1 96 ? 6.761 -5.440 -14.624 1.00 93.31 96 LEU A N 1
ATOM 747 C CA . LEU A 1 96 ? 5.647 -4.506 -14.825 1.00 93.31 96 LEU A CA 1
ATOM 748 C C . LEU A 1 96 ? 4.296 -5.228 -14.900 1.00 93.31 96 LEU A C 1
ATOM 750 O O . LEU A 1 96 ? 3.338 -4.794 -14.266 1.00 93.31 96 LEU A O 1
ATOM 754 N N . ASN A 1 97 ? 4.222 -6.371 -15.580 1.00 95.75 97 ASN A N 1
ATOM 755 C CA . ASN A 1 97 ? 2.997 -7.173 -15.647 1.00 95.75 97 ASN A CA 1
ATOM 756 C C . ASN A 1 97 ? 2.617 -7.760 -14.280 1.00 95.75 97 ASN A C 1
ATOM 758 O O . ASN A 1 97 ? 1.448 -7.723 -13.892 1.00 95.75 97 ASN A O 1
ATOM 762 N N . LYS A 1 98 ? 3.600 -8.234 -13.500 1.00 94.12 98 LYS A N 1
ATOM 763 C CA . LYS A 1 98 ? 3.371 -8.642 -12.101 1.00 94.12 98 LYS A CA 1
ATOM 764 C C . LYS A 1 98 ? 2.857 -7.478 -11.253 1.00 94.12 98 LYS A C 1
ATOM 766 O O . LYS A 1 98 ? 1.972 -7.665 -10.421 1.00 94.12 98 LYS A O 1
ATOM 771 N N . LEU A 1 99 ? 3.395 -6.279 -11.473 1.00 93.81 99 LEU A N 1
ATOM 772 C CA . LEU A 1 99 ? 2.962 -5.068 -10.783 1.00 93.81 99 LEU A CA 1
ATOM 773 C C . LEU A 1 99 ? 1.525 -4.679 -11.147 1.00 93.81 99 LEU A C 1
ATOM 775 O O . LEU A 1 99 ? 0.739 -4.363 -10.259 1.00 93.81 99 LEU A O 1
ATOM 779 N N . SER A 1 100 ? 1.174 -4.768 -12.431 1.00 95.25 100 SER A N 1
ATOM 780 C CA . SER A 1 100 ? -0.184 -4.551 -12.935 1.00 95.25 100 SER A CA 1
ATOM 781 C C . SER A 1 100 ? -1.184 -5.490 -12.260 1.00 95.25 100 SER A C 1
ATOM 783 O O . SER A 1 100 ? -2.174 -5.029 -11.695 1.00 95.25 100 SER A O 1
ATOM 785 N N . ALA A 1 101 ? -0.892 -6.795 -12.225 1.00 95.69 101 ALA A N 1
ATOM 786 C CA . ALA A 1 101 ? -1.741 -7.778 -11.549 1.00 95.69 101 ALA A CA 1
ATOM 787 C C . ALA A 1 101 ? -1.904 -7.467 -10.050 1.00 95.69 101 ALA A C 1
ATOM 789 O O . ALA A 1 101 ? -3.007 -7.529 -9.508 1.00 95.69 101 ALA A O 1
ATOM 790 N N . LYS A 1 102 ? -0.817 -7.056 -9.384 1.00 94.56 102 LYS A N 1
ATOM 791 C CA . LYS A 1 102 ? -0.853 -6.634 -7.980 1.00 94.56 102 LYS A CA 1
ATOM 792 C C . LYS A 1 102 ? -1.758 -5.416 -7.764 1.00 94.56 102 LYS A C 1
ATOM 794 O O . LYS A 1 102 ? -2.535 -5.426 -6.819 1.00 94.56 102 LYS A O 1
ATOM 799 N N . ILE A 1 103 ? -1.686 -4.397 -8.627 1.00 94.75 103 ILE A N 1
ATOM 800 C CA . ILE A 1 103 ? -2.535 -3.192 -8.549 1.00 94.75 103 ILE A CA 1
ATOM 801 C C . ILE A 1 103 ? -4.012 -3.525 -8.794 1.00 94.75 103 ILE A C 1
ATOM 803 O O . ILE A 1 103 ? -4.884 -2.987 -8.112 1.00 94.75 103 ILE A O 1
ATOM 807 N N . GLN A 1 104 ? -4.302 -4.420 -9.739 1.00 95.50 104 GLN A N 1
ATOM 808 C CA . GLN A 1 104 ? -5.670 -4.869 -10.017 1.00 95.50 104 GLN A CA 1
ATOM 809 C C . GLN A 1 104 ? -6.305 -5.548 -8.798 1.00 95.50 104 GLN A C 1
ATOM 811 O O . GLN A 1 104 ? -7.481 -5.315 -8.520 1.00 95.50 104 GLN A O 1
ATOM 816 N N . GLY A 1 105 ? -5.514 -6.329 -8.056 1.00 95.00 105 GLY A N 1
ATOM 817 C CA . GLY A 1 105 ? -5.951 -7.035 -6.852 1.00 95.00 105 GLY A CA 1
ATOM 818 C C . GLY A 1 105 ? -6.127 -6.169 -5.601 1.00 95.00 105 GLY A C 1
ATOM 819 O O . GLY A 1 105 ? -6.630 -6.681 -4.607 1.00 95.00 105 GLY A O 1
ATOM 820 N N . LEU A 1 106 ? -5.735 -4.889 -5.619 1.00 94.31 106 LEU A N 1
ATOM 821 C CA . LEU A 1 106 ? -5.967 -3.986 -4.483 1.00 94.31 106 LEU A CA 1
ATOM 822 C C . LEU A 1 106 ? -7.466 -3.737 -4.344 1.00 94.31 106 LEU A C 1
ATOM 824 O O . LEU A 1 106 ? -8.112 -3.474 -5.346 1.00 94.31 106 LEU A O 1
ATOM 828 N N . ILE A 1 107 ? -8.058 -3.805 -3.161 1.00 94.69 107 ILE A N 1
ATOM 829 C CA . ILE A 1 107 ? -9.526 -3.717 -3.015 1.00 94.69 107 ILE A CA 1
ATOM 830 C C . ILE A 1 107 ? -9.974 -2.290 -2.681 1.00 94.69 107 ILE A C 1
ATOM 832 O O . ILE A 1 107 ? -10.959 -1.798 -3.225 1.00 94.69 107 ILE A O 1
ATOM 836 N N . ASN A 1 108 ? -9.208 -1.610 -1.839 1.00 91.81 108 ASN A N 1
ATOM 837 C CA . ASN A 1 108 ? -9.537 -0.351 -1.180 1.00 91.81 108 ASN A CA 1
ATOM 838 C C . ASN A 1 108 ? -8.918 0.874 -1.872 1.00 91.81 108 ASN A C 1
ATOM 840 O O . ASN A 1 108 ? -9.163 2.013 -1.479 1.00 91.81 108 ASN A O 1
ATOM 844 N N . ILE A 1 109 ? -8.129 0.668 -2.930 1.00 92.12 109 ILE A N 1
ATOM 845 C CA . ILE A 1 109 ? -7.670 1.756 -3.800 1.00 92.12 109 ILE A CA 1
ATOM 846 C C . ILE A 1 109 ? -8.771 2.122 -4.798 1.00 92.12 109 ILE A C 1
ATOM 848 O O . ILE A 1 109 ? -9.323 1.252 -5.478 1.00 92.12 109 ILE A O 1
ATOM 852 N N . THR A 1 110 ? -9.052 3.422 -4.929 1.00 90.56 110 THR A N 1
ATOM 853 C CA . THR A 1 110 ? -10.119 3.918 -5.808 1.00 90.56 110 THR A CA 1
ATOM 854 C C . THR A 1 110 ? -9.912 3.475 -7.266 1.00 90.56 110 THR A C 1
ATOM 856 O O . THR A 1 110 ? -8.768 3.405 -7.738 1.00 90.56 110 THR A O 1
ATOM 859 N N . PRO A 1 111 ? -10.995 3.218 -8.027 1.00 92.44 111 PRO A N 1
ATOM 860 C CA . PRO A 1 111 ? -10.893 2.863 -9.443 1.00 92.44 111 PRO A CA 1
ATOM 861 C C . PRO A 1 111 ? -10.113 3.892 -10.273 1.00 92.44 111 PRO A C 1
ATOM 863 O O . PRO A 1 111 ? -9.318 3.517 -11.137 1.00 92.44 111 PRO A O 1
ATOM 866 N N . THR A 1 112 ? -10.279 5.183 -9.970 1.00 88.81 112 THR A N 1
ATOM 867 C CA . THR A 1 112 ? -9.541 6.281 -10.611 1.00 88.81 112 THR A CA 1
ATOM 868 C C . THR A 1 112 ? -8.036 6.153 -10.388 1.00 88.81 112 THR A C 1
ATOM 870 O O . THR A 1 112 ? -7.269 6.181 -11.351 1.00 88.81 112 THR A O 1
ATOM 873 N N . ASN A 1 113 ? -7.601 5.930 -9.143 1.00 88.56 113 ASN A N 1
ATOM 874 C CA . ASN A 1 113 ? -6.179 5.798 -8.823 1.00 88.56 113 ASN A CA 1
ATOM 875 C C . ASN A 1 113 ? -5.582 4.535 -9.456 1.00 88.56 113 ASN A C 1
ATOM 877 O O . ASN A 1 113 ? -4.490 4.591 -10.021 1.00 88.56 113 ASN A O 1
ATOM 881 N N . LYS A 1 114 ? -6.310 3.409 -9.436 1.00 92.88 114 LYS A N 1
ATOM 882 C CA . LYS A 1 114 ? -5.890 2.186 -10.142 1.00 92.88 114 LYS A CA 1
ATOM 883 C C . LYS A 1 114 ? -5.697 2.438 -11.632 1.00 92.88 114 LYS A C 1
ATOM 885 O O . LYS A 1 114 ? -4.671 2.056 -12.182 1.00 92.88 114 LYS A O 1
ATOM 890 N N . THR A 1 115 ? -6.661 3.096 -12.273 1.00 91.94 115 THR A N 1
ATOM 891 C CA . THR A 1 115 ? -6.620 3.387 -13.712 1.00 91.94 115 THR A CA 1
ATOM 892 C C . THR A 1 115 ? -5.406 4.241 -14.068 1.00 91.94 115 THR A C 1
ATOM 894 O O . THR A 1 115 ? -4.686 3.912 -15.009 1.00 91.94 115 THR A O 1
ATOM 897 N N . ALA A 1 116 ? -5.120 5.281 -13.280 1.00 87.81 116 ALA A N 1
ATOM 898 C CA . ALA A 1 116 ? -3.953 6.135 -13.491 1.00 87.81 116 ALA A CA 1
ATOM 899 C C . ALA A 1 116 ? -2.630 5.345 -13.419 1.00 87.81 116 ALA A C 1
ATOM 901 O O . ALA A 1 116 ? -1.780 5.466 -14.302 1.00 87.81 116 ALA A O 1
ATOM 902 N N . LEU A 1 117 ? -2.477 4.480 -12.411 1.00 90.81 117 LEU A N 1
ATOM 903 C CA . LEU A 1 117 ? -1.283 3.643 -12.238 1.00 90.81 117 LEU A CA 1
ATOM 904 C C . LEU A 1 117 ? -1.127 2.606 -13.356 1.00 90.81 117 LEU A C 1
ATOM 906 O O . LEU A 1 117 ? -0.040 2.443 -13.909 1.00 90.81 117 LEU A O 1
ATOM 910 N N . LEU A 1 118 ? -2.218 1.921 -13.709 1.00 93.00 118 LEU A N 1
ATOM 911 C CA . LEU A 1 118 ? -2.226 0.916 -14.771 1.00 93.00 118 LEU A CA 1
ATOM 912 C C . LEU A 1 118 ? -1.911 1.542 -16.134 1.00 93.00 118 LEU A C 1
ATOM 914 O O . LEU A 1 118 ? -1.153 0.960 -16.906 1.00 93.00 118 LEU A O 1
ATOM 918 N N . SER A 1 119 ? -2.409 2.752 -16.402 1.00 90.81 119 SER A N 1
ATOM 919 C CA . SER A 1 119 ? -2.067 3.511 -17.611 1.00 90.81 119 SER A CA 1
ATOM 920 C C . SER A 1 119 ? -0.570 3.837 -17.681 1.00 90.81 119 SER A C 1
ATOM 922 O O . SER A 1 119 ? 0.059 3.667 -18.731 1.00 90.81 119 SER A O 1
ATOM 924 N N . GLY A 1 120 ? 0.034 4.246 -16.558 1.00 87.31 120 GLY A N 1
ATOM 925 C CA . GLY A 1 120 ? 1.478 4.482 -16.463 1.00 87.31 120 GLY A CA 1
ATOM 926 C C . GLY A 1 120 ? 2.299 3.221 -16.753 1.00 87.31 120 GLY A C 1
ATOM 927 O O . GLY A 1 120 ? 3.239 3.255 -17.551 1.00 87.31 120 GLY A O 1
ATOM 928 N N . ILE A 1 121 ? 1.899 2.085 -16.174 1.00 92.00 121 ILE A N 1
ATOM 929 C CA . ILE A 1 121 ? 2.535 0.782 -16.411 1.00 92.00 121 ILE A CA 1
ATOM 930 C C . ILE A 1 121 ? 2.387 0.342 -17.873 1.00 92.00 121 ILE A C 1
ATOM 932 O O . ILE A 1 121 ? 3.377 -0.045 -18.494 1.00 92.00 121 ILE A O 1
ATOM 936 N N . GLN A 1 122 ? 1.190 0.436 -18.455 1.00 93.62 122 GLN A N 1
ATOM 937 C CA . GLN A 1 122 ? 0.955 0.023 -19.841 1.00 93.62 122 GLN A CA 1
ATOM 938 C C . GLN A 1 122 ? 1.757 0.876 -20.831 1.00 93.62 122 GLN A C 1
ATOM 940 O O . GLN A 1 122 ? 2.338 0.351 -21.782 1.00 93.62 122 GLN A O 1
ATOM 945 N N . THR A 1 123 ? 1.859 2.182 -20.579 1.00 89.94 123 THR A N 1
ATOM 946 C CA . THR A 1 123 ? 2.697 3.093 -21.374 1.00 89.94 123 THR A CA 1
ATOM 947 C C . THR A 1 123 ? 4.164 2.650 -21.370 1.00 89.94 123 THR A C 1
ATOM 949 O O . THR A 1 123 ? 4.828 2.668 -22.412 1.00 89.94 123 THR A O 1
ATOM 952 N N . GLN A 1 124 ? 4.670 2.185 -20.224 1.00 90.69 124 GLN A N 1
ATOM 953 C CA . GLN A 1 124 ? 6.028 1.646 -20.115 1.00 90.69 124 GLN A CA 1
ATOM 954 C C . GLN A 1 124 ? 6.202 0.325 -20.855 1.00 90.69 124 GLN A C 1
ATOM 956 O O . GLN A 1 124 ? 7.184 0.166 -21.579 1.00 90.69 124 GLN A O 1
ATOM 961 N N . VAL A 1 125 ? 5.255 -0.606 -20.711 1.00 94.06 125 VAL A N 1
ATOM 962 C CA . VAL A 1 125 ? 5.277 -1.889 -21.428 1.00 94.06 125 VAL A CA 1
ATOM 963 C C . VAL A 1 125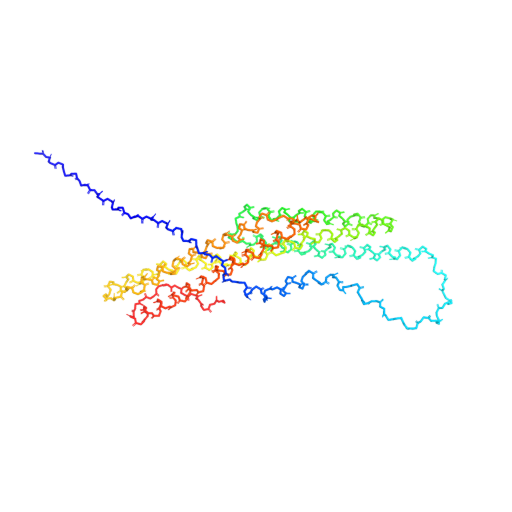 ? 5.312 -1.656 -22.940 1.00 94.06 125 VAL A C 1
ATOM 965 O O . VAL A 1 125 ? 6.140 -2.253 -23.632 1.00 94.06 125 VAL A O 1
ATOM 968 N N . ASN A 1 126 ? 4.491 -0.735 -23.449 1.00 94.12 126 ASN A N 1
ATOM 969 C CA . ASN A 1 126 ? 4.464 -0.379 -24.868 1.00 94.12 126 ASN A CA 1
ATOM 970 C C . ASN A 1 126 ? 5.802 0.224 -25.326 1.00 94.12 126 ASN A C 1
ATOM 972 O O . ASN A 1 126 ? 6.352 -0.191 -26.346 1.00 94.12 126 ASN A O 1
ATOM 976 N N . SER A 1 127 ? 6.364 1.152 -24.545 1.00 92.12 127 SER A N 1
ATOM 977 C CA . SER A 1 127 ? 7.648 1.801 -24.856 1.00 92.12 127 SER A CA 1
ATOM 978 C C . SER A 1 127 ? 8.814 0.805 -24.882 1.00 92.12 127 SER A C 1
ATOM 980 O O . SER A 1 127 ? 9.639 0.830 -25.795 1.00 92.12 127 SER A O 1
ATOM 982 N N . LEU A 1 128 ? 8.863 -0.116 -23.915 1.00 94.19 128 LEU A N 1
ATOM 983 C CA . LEU A 1 128 ? 9.870 -1.176 -23.851 1.00 94.19 128 LEU A CA 1
ATOM 984 C C . LEU A 1 128 ? 9.721 -2.176 -25.004 1.00 94.19 128 LEU A C 1
ATOM 986 O O . LEU A 1 128 ? 10.720 -2.587 -25.589 1.00 94.19 128 LEU A O 1
ATOM 990 N N . THR A 1 129 ? 8.489 -2.524 -25.375 1.00 96.81 129 THR A N 1
ATOM 991 C CA . THR A 1 129 ? 8.214 -3.401 -26.524 1.00 96.81 129 THR A CA 1
ATOM 992 C C . THR A 1 129 ? 8.674 -2.757 -27.833 1.00 96.81 129 THR A C 1
ATOM 994 O O . THR A 1 129 ? 9.331 -3.407 -28.645 1.00 96.81 129 THR A O 1
ATOM 997 N N . ALA A 1 130 ? 8.408 -1.461 -28.020 1.00 95.50 130 ALA A N 1
ATOM 998 C CA . ALA A 1 130 ? 8.895 -0.718 -29.178 1.00 95.50 130 ALA A CA 1
ATOM 999 C C . ALA A 1 130 ? 10.433 -0.681 -29.227 1.00 95.50 130 ALA A C 1
ATOM 1001 O O . ALA A 1 130 ? 11.017 -0.923 -30.282 1.00 95.50 130 ALA A O 1
ATOM 1002 N N . LEU A 1 131 ? 11.096 -0.448 -28.088 1.00 95.69 131 LEU A N 1
ATOM 1003 C CA . LEU A 1 131 ? 12.559 -0.468 -27.998 1.00 95.69 131 LEU A CA 1
ATOM 1004 C C . LEU A 1 131 ? 13.145 -1.857 -28.296 1.00 95.69 131 LEU A C 1
ATOM 1006 O O . LEU A 1 131 ? 14.135 -1.962 -29.015 1.00 95.69 131 LEU A O 1
ATOM 1010 N N . LYS A 1 132 ? 12.511 -2.929 -27.808 1.00 97.19 132 LYS A N 1
ATOM 1011 C CA . LYS A 1 132 ? 12.897 -4.313 -28.126 1.00 97.19 132 LYS A CA 1
ATOM 1012 C C . LYS A 1 132 ? 12.866 -4.566 -29.633 1.00 97.19 132 LYS A C 1
ATOM 1014 O O . LYS A 1 132 ? 13.789 -5.176 -30.168 1.00 97.19 132 LYS A O 1
ATOM 1019 N N . ASN A 1 133 ? 11.831 -4.079 -30.316 1.00 97.44 133 ASN A N 1
ATOM 1020 C CA . ASN A 1 133 ? 11.714 -4.223 -31.765 1.00 97.44 133 ASN A CA 1
ATOM 1021 C C . ASN A 1 133 ? 12.818 -3.461 -32.512 1.00 97.44 133 ASN A C 1
ATOM 1023 O O . ASN A 1 133 ? 13.383 -4.019 -33.450 1.00 97.44 133 ASN A O 1
ATOM 1027 N N . LYS A 1 134 ? 13.175 -2.247 -32.069 1.00 97.06 134 LYS A N 1
ATOM 1028 C CA . LYS A 1 134 ? 14.296 -1.483 -32.646 1.00 97.06 134 LYS A CA 1
ATOM 1029 C C . LYS A 1 134 ? 15.634 -2.211 -32.491 1.00 97.06 134 LYS A C 1
ATOM 1031 O O . LYS A 1 134 ? 16.260 -2.527 -33.495 1.00 97.06 134 LYS A O 1
ATOM 1036 N N . ILE A 1 135 ? 15.967 -2.633 -31.267 1.00 96.06 135 ILE A N 1
ATOM 1037 C CA . ILE A 1 135 ? 17.186 -3.407 -30.965 1.00 96.06 135 ILE A CA 1
ATOM 1038 C C . ILE A 1 135 ? 17.289 -4.662 -31.844 1.00 96.06 135 ILE A C 1
ATOM 1040 O O . ILE A 1 135 ? 18.365 -5.008 -32.332 1.00 96.06 135 ILE A O 1
ATOM 1044 N N . ASN A 1 136 ? 16.175 -5.368 -32.061 1.00 96.06 136 ASN A N 1
ATOM 1045 C CA . ASN A 1 136 ? 16.161 -6.549 -32.923 1.00 96.06 136 ASN A CA 1
ATOM 1046 C C . ASN A 1 136 ? 16.414 -6.203 -34.397 1.00 96.06 136 ASN A C 1
ATOM 1048 O O . ASN A 1 136 ? 17.142 -6.940 -35.069 1.00 96.06 136 ASN A O 1
ATOM 1052 N N . ALA A 1 137 ? 15.854 -5.093 -34.878 1.00 96.81 137 ALA A N 1
ATOM 1053 C CA . ALA A 1 137 ? 15.983 -4.627 -36.255 1.00 96.81 137 ALA A CA 1
ATOM 1054 C C . ALA A 1 137 ? 17.337 -3.960 -36.565 1.00 96.81 137 ALA A C 1
ATOM 1056 O O . ALA A 1 137 ? 17.712 -3.902 -37.733 1.00 96.81 137 ALA A O 1
ATOM 1057 N N . ASP A 1 138 ? 18.088 -3.505 -35.557 1.00 96.75 138 ASP A N 1
ATOM 1058 C CA . ASP A 1 138 ? 19.337 -2.767 -35.771 1.00 96.75 138 ASP A CA 1
ATOM 1059 C C . ASP A 1 138 ? 20.386 -3.565 -36.552 1.00 96.75 138 ASP A C 1
ATOM 1061 O O . ASP A 1 138 ? 20.771 -4.680 -36.180 1.00 96.75 138 ASP A O 1
ATOM 1065 N N . THR A 1 139 ? 20.903 -2.961 -37.618 1.00 95.44 139 THR A N 1
ATOM 1066 C CA . THR A 1 139 ? 22.000 -3.501 -38.437 1.00 95.44 139 THR A CA 1
ATOM 1067 C C . THR A 1 139 ? 23.317 -2.748 -38.239 1.00 95.44 139 THR A C 1
ATOM 1069 O O . THR A 1 139 ? 24.338 -3.160 -38.779 1.00 95.44 139 THR A O 1
ATOM 1072 N N . ASP A 1 140 ? 23.310 -1.669 -37.454 1.00 94.69 140 ASP A N 1
ATOM 1073 C CA . ASP A 1 140 ? 24.474 -0.836 -37.158 1.00 94.69 140 ASP A CA 1
ATOM 1074 C C . ASP A 1 140 ? 24.847 -0.940 -35.671 1.00 94.69 140 ASP A C 1
ATOM 1076 O O . ASP A 1 140 ? 24.003 -0.803 -34.784 1.00 94.69 140 ASP A O 1
ATOM 1080 N N . VAL A 1 141 ? 26.125 -1.197 -35.383 1.00 92.88 141 VAL A N 1
ATOM 1081 C CA . VAL A 1 141 ? 26.604 -1.420 -34.010 1.00 92.88 141 VAL A CA 1
ATOM 1082 C C . VAL A 1 141 ? 26.588 -0.152 -33.148 1.00 92.88 141 VAL A C 1
ATOM 1084 O O . VAL A 1 141 ? 26.429 -0.252 -31.930 1.00 92.88 141 VAL A O 1
ATOM 1087 N N . ALA A 1 142 ? 26.764 1.032 -33.741 1.00 93.25 142 ALA A N 1
ATOM 1088 C CA . ALA A 1 142 ? 26.725 2.299 -33.022 1.00 93.25 142 ALA A CA 1
ATOM 1089 C C . ALA A 1 142 ? 25.282 2.658 -32.648 1.00 93.25 142 ALA A C 1
ATOM 1091 O O . ALA A 1 142 ? 25.032 2.990 -31.489 1.00 93.25 142 ALA A O 1
ATOM 1092 N N . ILE A 1 143 ? 24.337 2.486 -33.580 1.00 95.56 143 ILE A N 1
ATOM 1093 C CA . ILE A 1 143 ? 22.899 2.664 -33.318 1.00 95.56 143 ILE A CA 1
ATOM 1094 C C . ILE A 1 143 ? 22.427 1.675 -32.246 1.00 95.56 143 ILE A C 1
ATOM 1096 O O . ILE A 1 143 ? 21.862 2.095 -31.237 1.00 95.56 143 ILE A O 1
ATOM 1100 N N . LEU A 1 144 ? 22.774 0.389 -32.386 1.00 95.75 144 LEU A N 1
ATOM 1101 C CA . LEU A 1 144 ? 22.442 -0.646 -31.403 1.00 95.75 144 LEU A CA 1
ATOM 1102 C C . LEU A 1 144 ? 22.949 -0.295 -30.001 1.00 95.75 144 LEU A C 1
ATOM 1104 O O . LEU A 1 144 ? 22.269 -0.534 -29.003 1.00 95.75 144 LEU A O 1
ATOM 1108 N N . LYS A 1 145 ? 24.156 0.270 -29.901 1.00 94.19 145 LYS A N 1
ATOM 1109 C CA . LYS A 1 145 ? 24.704 0.702 -28.614 1.00 94.19 145 LYS A CA 1
ATOM 1110 C C . LYS A 1 145 ? 23.857 1.822 -28.007 1.00 94.19 145 LYS A C 1
ATOM 1112 O O . LYS A 1 145 ? 23.521 1.732 -26.829 1.00 94.19 145 LYS A O 1
ATOM 1117 N N . THR A 1 146 ? 23.475 2.825 -28.796 1.00 95.00 146 THR A N 1
ATOM 1118 C CA . THR A 1 146 ? 22.598 3.918 -28.349 1.00 95.00 146 THR A CA 1
ATOM 1119 C C . THR A 1 146 ? 21.222 3.411 -27.906 1.00 95.00 146 THR A C 1
ATOM 1121 O O . THR A 1 146 ? 20.726 3.819 -26.852 1.00 95.00 146 THR A O 1
ATOM 1124 N N . ASP A 1 147 ? 20.627 2.475 -28.643 1.00 95.12 147 ASP A N 1
ATOM 1125 C CA . ASP A 1 147 ? 19.328 1.897 -28.294 1.00 95.12 147 ASP A CA 1
ATOM 1126 C C . ASP A 1 147 ? 19.410 1.041 -27.023 1.00 95.12 147 ASP A C 1
ATOM 1128 O O . ASP A 1 147 ? 18.580 1.190 -26.120 1.00 95.12 147 ASP A O 1
ATOM 1132 N N . VAL A 1 148 ? 20.460 0.230 -26.863 1.00 93.25 148 VAL A N 1
ATOM 1133 C CA . VAL A 1 148 ? 20.722 -0.512 -25.617 1.00 93.25 148 VAL A CA 1
ATOM 1134 C C . VAL A 1 148 ? 20.970 0.440 -24.439 1.00 93.25 148 VAL A C 1
ATOM 1136 O O . VAL A 1 148 ? 20.469 0.199 -23.340 1.00 93.25 148 VAL A O 1
ATOM 1139 N N . GLU A 1 149 ? 21.683 1.549 -24.632 1.00 91.44 149 GLU A N 1
ATOM 1140 C CA . GLU A 1 149 ? 21.882 2.570 -23.593 1.00 91.44 149 GLU A CA 1
ATOM 1141 C C . GLU A 1 149 ? 20.561 3.236 -23.183 1.00 91.44 149 GLU A C 1
ATOM 1143 O O . GLU A 1 149 ? 20.349 3.517 -21.999 1.00 91.44 149 GLU A O 1
ATOM 1148 N N . SER A 1 150 ? 19.622 3.421 -24.117 1.00 91.06 150 SER A N 1
ATOM 1149 C CA . SER A 1 150 ? 18.302 4.005 -23.840 1.00 91.06 150 SER A CA 1
ATOM 1150 C C . SER A 1 150 ? 17.446 3.170 -22.871 1.00 91.06 150 SER A C 1
ATOM 1152 O O . SER A 1 150 ? 16.572 3.713 -22.182 1.00 91.06 150 SER A O 1
ATOM 1154 N N . ILE A 1 151 ? 17.759 1.876 -22.708 1.00 90.00 151 ILE A N 1
ATOM 1155 C CA . ILE A 1 151 ? 17.155 1.014 -21.683 1.00 90.00 151 ILE A CA 1
ATOM 1156 C C . ILE A 1 151 ? 17.355 1.630 -20.289 1.00 90.00 151 ILE A C 1
ATOM 1158 O O . ILE A 1 151 ? 16.451 1.586 -19.453 1.00 90.00 151 ILE A O 1
ATOM 1162 N N . THR A 1 152 ? 18.497 2.266 -20.015 1.00 83.94 152 THR A N 1
ATOM 1163 C CA . THR A 1 152 ? 18.758 2.915 -18.715 1.00 83.94 152 THR A CA 1
ATOM 1164 C C . THR A 1 152 ? 17.849 4.117 -18.455 1.00 83.94 152 THR A C 1
ATOM 1166 O O . THR A 1 152 ? 17.435 4.334 -17.320 1.00 83.94 152 THR A O 1
ATOM 1169 N N . LYS A 1 153 ? 17.445 4.862 -19.489 1.00 78.31 153 LYS A N 1
ATOM 1170 C CA . LYS A 1 153 ? 16.477 5.962 -19.339 1.00 78.31 153 LYS A CA 1
ATOM 1171 C C . LYS A 1 153 ? 15.103 5.416 -18.957 1.00 78.31 153 LYS A C 1
ATOM 1173 O O . LYS A 1 153 ? 14.494 5.890 -18.003 1.00 78.31 153 LYS A O 1
ATOM 1178 N N . SER A 1 154 ? 14.685 4.335 -19.615 1.00 78.31 154 SER A N 1
ATOM 1179 C CA . SER A 1 154 ? 13.443 3.616 -19.294 1.00 78.31 154 SER A CA 1
ATOM 1180 C C . SER A 1 154 ? 13.458 2.980 -17.892 1.00 78.31 154 SER A C 1
ATOM 1182 O O . SER A 1 154 ? 12.403 2.743 -17.308 1.00 78.31 154 SER A O 1
ATOM 1184 N N . PHE A 1 155 ? 14.645 2.721 -17.321 1.00 79.31 155 PHE A N 1
ATOM 1185 C CA . PHE A 1 155 ? 14.785 2.190 -15.958 1.00 79.31 155 PHE A CA 1
ATOM 1186 C C . PHE A 1 155 ? 14.255 3.158 -14.903 1.00 79.31 155 PHE A C 1
ATOM 1188 O O . PHE A 1 155 ? 13.715 2.715 -13.898 1.00 79.31 155 PHE A O 1
ATOM 1195 N N . ARG A 1 156 ? 14.385 4.469 -15.119 1.00 82.50 156 ARG A N 1
ATOM 1196 C CA . ARG A 1 156 ? 13.955 5.477 -14.142 1.00 82.50 156 ARG A CA 1
ATOM 1197 C C . ARG A 1 156 ? 12.446 5.439 -13.913 1.00 82.50 156 ARG A C 1
ATOM 1199 O O . ARG A 1 156 ? 11.982 5.412 -12.778 1.00 82.50 156 ARG A O 1
ATOM 1206 N N . THR A 1 157 ? 11.698 5.324 -15.004 1.00 83.19 157 THR A N 1
ATOM 1207 C CA . THR A 1 157 ? 10.244 5.152 -15.022 1.00 83.19 157 THR A CA 1
ATOM 1208 C C . THR A 1 157 ? 9.827 3.885 -14.272 1.00 83.19 157 THR A C 1
ATOM 1210 O O . THR A 1 157 ? 8.980 3.928 -13.382 1.00 83.19 157 THR A O 1
ATOM 1213 N N . PHE A 1 158 ? 10.499 2.770 -14.566 1.00 82.81 158 PHE A N 1
ATOM 1214 C CA . PHE A 1 158 ? 10.288 1.486 -13.898 1.00 82.81 158 PHE A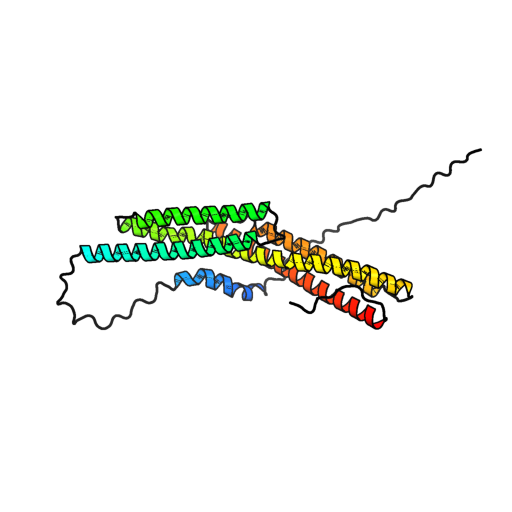 CA 1
ATOM 1215 C C . PHE A 1 158 ? 10.604 1.544 -12.392 1.00 82.81 158 PHE A C 1
ATOM 1217 O O . PHE A 1 158 ? 9.849 1.026 -11.567 1.00 82.81 158 PHE A O 1
ATOM 1224 N N . ALA A 1 159 ? 11.698 2.215 -12.026 1.00 86.81 159 ALA A N 1
ATOM 1225 C CA . ALA A 1 159 ? 12.160 2.356 -10.651 1.00 86.81 159 ALA A CA 1
ATOM 1226 C C . ALA A 1 159 ? 11.211 3.193 -9.778 1.00 86.81 159 ALA A C 1
ATOM 1228 O O . ALA A 1 159 ? 11.233 3.033 -8.559 1.00 86.81 159 ALA A O 1
ATOM 1229 N N . LEU A 1 160 ? 10.367 4.044 -10.375 1.00 91.88 160 LEU A N 1
ATOM 1230 C CA . LEU A 1 160 ? 9.328 4.795 -9.667 1.00 91.88 160 LEU A CA 1
ATOM 1231 C C . LEU A 1 160 ? 8.043 3.978 -9.452 1.00 91.88 160 LEU A C 1
ATOM 1233 O O . LEU A 1 160 ? 7.442 4.058 -8.381 1.00 91.88 160 LEU A O 1
ATOM 1237 N N . GLU A 1 161 ? 7.608 3.177 -10.428 1.00 89.75 161 GLU A N 1
ATOM 1238 C CA . GLU A 1 161 ? 6.332 2.452 -10.301 1.00 89.75 161 GLU A CA 1
ATOM 1239 C C . GLU A 1 161 ? 6.375 1.349 -9.239 1.00 89.75 161 GLU A C 1
ATOM 1241 O O . GLU A 1 161 ? 5.400 1.151 -8.510 1.00 89.75 161 GLU A O 1
ATOM 1246 N N . ILE A 1 162 ? 7.514 0.662 -9.088 1.00 89.88 162 ILE A N 1
ATOM 1247 C CA . ILE A 1 162 ? 7.685 -0.378 -8.061 1.00 89.88 162 ILE A CA 1
ATOM 1248 C C . ILE A 1 162 ? 7.390 0.146 -6.643 1.00 89.88 162 ILE A C 1
ATOM 1250 O O . ILE A 1 162 ? 6.546 -0.447 -5.959 1.00 89.88 162 ILE A O 1
ATOM 1254 N N . PRO A 1 163 ? 8.056 1.209 -6.145 1.00 92.50 163 PRO A N 1
ATOM 1255 C CA . PRO A 1 163 ? 7.794 1.712 -4.804 1.00 92.50 163 PRO A CA 1
ATOM 1256 C C . PRO A 1 163 ? 6.373 2.266 -4.656 1.00 92.50 163 PRO A C 1
ATOM 1258 O O . PRO A 1 163 ? 5.760 1.994 -3.623 1.00 92.50 163 PRO A O 1
ATOM 1261 N N . LYS A 1 164 ? 5.805 2.927 -5.680 1.00 92.75 164 LYS A N 1
ATOM 1262 C CA . LYS A 1 164 ? 4.399 3.382 -5.666 1.00 92.75 164 LYS A CA 1
ATOM 1263 C C . LYS A 1 164 ? 3.445 2.221 -5.386 1.00 92.75 164 LYS A C 1
ATOM 1265 O O . LYS A 1 164 ? 2.700 2.240 -4.409 1.00 92.75 164 LYS A O 1
ATOM 1270 N N . ALA A 1 165 ? 3.514 1.169 -6.194 1.00 91.88 165 ALA A N 1
ATOM 1271 C CA . ALA A 1 165 ? 2.636 0.013 -6.055 1.00 91.88 165 ALA A CA 1
ATOM 1272 C C . ALA A 1 165 ? 2.869 -0.766 -4.749 1.00 91.88 165 ALA A C 1
ATOM 1274 O O . ALA A 1 165 ? 1.931 -1.316 -4.174 1.00 91.88 165 ALA A O 1
ATOM 1275 N N . ASN A 1 166 ? 4.109 -0.819 -4.251 1.00 91.81 166 ASN A N 1
ATOM 1276 C CA . ASN A 1 166 ? 4.410 -1.462 -2.973 1.00 91.81 166 ASN A CA 1
ATOM 1277 C C . ASN A 1 166 ? 3.824 -0.707 -1.778 1.00 91.81 166 ASN A C 1
ATOM 1279 O O . ASN A 1 166 ? 3.291 -1.355 -0.879 1.00 91.81 166 ASN A O 1
ATOM 1283 N N . ILE A 1 167 ? 3.907 0.625 -1.763 1.00 94.56 167 ILE A N 1
ATOM 1284 C CA . ILE A 1 167 ? 3.286 1.450 -0.721 1.00 94.56 167 ILE A CA 1
ATOM 1285 C C . ILE A 1 167 ? 1.765 1.296 -0.773 1.00 94.56 167 ILE A C 1
ATOM 1287 O O . ILE A 1 167 ? 1.148 1.001 0.246 1.00 94.56 167 ILE A O 1
ATOM 1291 N N . LEU A 1 168 ? 1.165 1.390 -1.961 1.00 94.56 168 LEU A N 1
ATOM 1292 C CA . LEU A 1 168 ? -0.282 1.244 -2.121 1.00 94.56 168 LEU A CA 1
ATOM 1293 C C . LEU A 1 168 ? -0.788 -0.130 -1.689 1.00 94.56 168 LEU A C 1
ATOM 1295 O O . LEU A 1 168 ? -1.794 -0.206 -1.000 1.00 94.56 168 LEU A O 1
ATOM 1299 N N . ALA A 1 169 ? -0.077 -1.208 -2.021 1.00 93.38 169 ALA A N 1
ATOM 1300 C CA . ALA A 1 169 ? -0.459 -2.546 -1.576 1.00 93.38 169 ALA A CA 1
ATOM 1301 C C . ALA A 1 169 ? -0.367 -2.726 -0.059 1.00 93.38 169 ALA A C 1
ATOM 1303 O O . ALA A 1 169 ? -1.171 -3.441 0.533 1.00 93.38 169 ALA A O 1
ATOM 1304 N N . LYS A 1 170 ? 0.608 -2.072 0.578 1.00 93.69 170 LYS A N 1
ATOM 1305 C CA . LYS A 1 170 ? 0.686 -2.040 2.036 1.00 93.69 170 LYS A CA 1
ATOM 1306 C C . LYS A 1 170 ? -0.515 -1.297 2.618 1.00 93.69 170 LYS A C 1
ATOM 1308 O O . LYS A 1 170 ? -1.169 -1.840 3.498 1.00 93.69 170 LYS A O 1
ATOM 1313 N N . ILE A 1 171 ? -0.832 -0.107 2.109 1.00 94.88 171 ILE A N 1
ATOM 1314 C CA . ILE A 1 171 ? -1.987 0.684 2.562 1.00 94.88 171 ILE A CA 1
ATOM 1315 C C . ILE A 1 171 ? -3.299 -0.092 2.363 1.00 94.88 171 ILE A C 1
ATOM 1317 O O . ILE A 1 171 ? -4.107 -0.174 3.282 1.00 94.88 171 ILE A O 1
ATOM 1321 N N . ASP A 1 172 ? -3.473 -0.731 1.205 1.00 94.56 172 ASP A N 1
ATOM 1322 C CA . ASP A 1 172 ? -4.648 -1.541 0.873 1.00 94.56 172 ASP A CA 1
ATOM 1323 C C . ASP A 1 172 ? -4.930 -2.636 1.908 1.00 94.56 172 ASP A C 1
ATOM 1325 O O . ASP A 1 172 ? -6.075 -2.819 2.321 1.00 94.56 172 ASP A O 1
ATOM 1329 N N . SER A 1 173 ? -3.875 -3.315 2.377 1.00 91.12 173 SER A N 1
ATOM 1330 C CA . SER A 1 173 ? -4.000 -4.356 3.399 1.00 91.12 173 SER A CA 1
ATOM 1331 C C . SER A 1 173 ? -4.475 -3.827 4.758 1.00 91.12 173 SER A C 1
ATOM 1333 O O . SER A 1 173 ? -5.177 -4.547 5.462 1.00 91.12 173 SER A O 1
ATOM 1335 N N . HIS A 1 174 ? -4.181 -2.569 5.112 1.00 90.00 174 HIS A N 1
ATOM 1336 C CA . HIS A 1 174 ? -4.632 -1.983 6.386 1.00 90.00 174 HIS A CA 1
ATOM 1337 C C . HIS A 1 174 ? -6.086 -1.553 6.372 1.00 90.00 174 HIS A C 1
ATOM 1339 O O . HIS A 1 174 ? -6.715 -1.531 7.421 1.00 90.00 174 HIS A O 1
ATOM 1345 N N . PHE A 1 175 ? -6.662 -1.245 5.212 1.00 92.81 175 PHE A N 1
ATOM 1346 C CA . PHE A 1 175 ? -8.094 -0.951 5.145 1.00 92.81 175 PHE A CA 1
ATOM 1347 C C . PHE A 1 175 ? -8.959 -2.150 5.558 1.00 92.81 175 PHE A C 1
ATOM 1349 O O . PHE A 1 175 ? -10.048 -1.963 6.107 1.00 92.81 175 PHE A O 1
ATOM 1356 N N . VAL A 1 176 ? -8.455 -3.376 5.371 1.00 90.50 176 VAL A N 1
ATOM 1357 C CA . VAL A 1 176 ? -9.078 -4.590 5.919 1.00 90.50 176 VAL A CA 1
ATOM 1358 C C . VAL A 1 176 ? -9.069 -4.551 7.449 1.00 90.50 176 VAL A C 1
ATOM 1360 O O . VAL A 1 176 ? -10.109 -4.773 8.071 1.00 90.50 176 VAL A O 1
ATOM 1363 N N . ASP A 1 177 ? -7.930 -4.201 8.051 1.00 91.75 177 ASP A N 1
ATOM 1364 C CA . ASP A 1 177 ? -7.799 -4.045 9.501 1.00 91.75 177 ASP A CA 1
ATOM 1365 C C . ASP A 1 177 ? -8.719 -2.938 10.032 1.00 91.75 177 ASP A C 1
ATOM 1367 O O . ASP A 1 177 ? -9.423 -3.162 11.010 1.00 91.75 177 ASP A O 1
ATOM 1371 N N . LEU A 1 178 ? -8.775 -1.774 9.376 1.00 95.00 178 LEU A N 1
ATOM 1372 C CA . LEU A 1 178 ? -9.645 -0.663 9.778 1.00 95.00 178 LEU A CA 1
ATOM 1373 C C . LEU A 1 178 ? -11.121 -1.069 9.759 1.00 95.00 178 LEU A C 1
ATOM 1375 O O . LEU A 1 178 ? -11.828 -0.847 10.737 1.00 95.00 178 LEU A O 1
ATOM 1379 N N . THR A 1 179 ? -11.565 -1.739 8.693 1.00 94.19 179 THR A N 1
ATOM 1380 C CA . THR A 1 179 ? -12.945 -2.240 8.579 1.00 94.19 179 THR A CA 1
ATOM 1381 C C . THR A 1 179 ? -13.274 -3.226 9.702 1.00 94.19 179 THR A C 1
ATOM 1383 O O . THR A 1 179 ? -14.335 -3.143 10.324 1.00 94.19 179 THR A O 1
ATOM 1386 N N . MET A 1 180 ? -12.351 -4.147 9.998 1.00 93.69 180 MET A N 1
ATOM 1387 C CA . MET A 1 180 ? -12.513 -5.101 11.093 1.00 93.69 180 MET A CA 1
ATOM 1388 C C . MET A 1 180 ? -12.576 -4.393 12.450 1.00 93.69 180 MET A C 1
ATOM 1390 O O . MET A 1 180 ? -13.445 -4.707 13.262 1.00 93.69 180 MET A O 1
ATOM 1394 N N . LEU A 1 181 ? -11.685 -3.431 12.698 1.00 95.94 181 LEU A N 1
ATOM 1395 C CA . LEU A 1 181 ? -11.639 -2.685 13.953 1.00 95.94 181 LEU A CA 1
ATOM 1396 C C . LEU A 1 181 ? -12.917 -1.875 14.173 1.00 95.94 181 LEU A C 1
ATOM 1398 O O . LEU A 1 181 ? -13.472 -1.952 15.262 1.00 95.94 181 LEU A O 1
ATOM 1402 N N . THR A 1 182 ? -13.446 -1.203 13.147 1.00 96.50 182 THR A N 1
ATOM 1403 C CA . THR A 1 182 ? -14.745 -0.513 13.225 1.00 96.50 182 THR A CA 1
ATOM 1404 C C . THR A 1 182 ? -15.882 -1.473 13.583 1.00 96.50 182 THR A C 1
ATOM 1406 O O . THR A 1 182 ? -16.732 -1.157 14.415 1.00 96.50 182 THR A O 1
ATOM 1409 N N . SER A 1 183 ? -15.903 -2.678 13.002 1.00 95.56 183 SER A N 1
ATOM 1410 C CA . SER A 1 183 ? -16.903 -3.686 13.375 1.00 95.56 183 SER A CA 1
ATOM 1411 C C . SER A 1 183 ? -16.744 -4.153 14.826 1.00 95.56 183 SER A C 1
ATOM 1413 O O . SER A 1 183 ? -17.745 -4.437 15.485 1.00 95.56 183 SER A O 1
ATOM 1415 N N . ILE A 1 184 ? -15.509 -4.255 15.323 1.00 96.31 184 ILE A N 1
ATOM 1416 C CA . ILE A 1 184 ? -15.224 -4.635 16.709 1.00 96.31 184 ILE A CA 1
ATOM 1417 C C . ILE A 1 184 ? -15.655 -3.523 17.671 1.00 96.31 184 ILE A C 1
ATOM 1419 O O . ILE A 1 184 ? -16.321 -3.833 18.656 1.00 96.31 184 ILE A O 1
ATOM 1423 N N . THR A 1 185 ? -15.340 -2.250 17.405 1.00 97.12 185 THR A N 1
ATOM 1424 C CA . THR A 1 185 ? -15.718 -1.144 18.306 1.00 97.12 185 THR A CA 1
ATOM 1425 C C . THR A 1 185 ? -17.232 -0.973 18.400 1.00 97.12 185 THR A C 1
ATOM 1427 O O . THR A 1 185 ? -17.751 -0.767 19.497 1.00 97.12 185 THR A O 1
ATOM 1430 N N . ALA A 1 186 ? -17.968 -1.197 17.307 1.00 96.50 186 ALA A N 1
ATOM 1431 C CA . ALA A 1 186 ? -19.432 -1.230 17.330 1.00 96.50 186 ALA A CA 1
ATOM 1432 C C . ALA A 1 186 ? -19.994 -2.338 18.248 1.00 96.50 186 ALA A C 1
ATOM 1434 O O . ALA A 1 186 ? -20.909 -2.092 19.041 1.00 96.50 186 ALA A O 1
ATOM 1435 N N . ALA A 1 187 ? -19.430 -3.549 18.187 1.00 95.88 187 ALA A N 1
ATOM 1436 C CA . ALA A 1 187 ? -19.827 -4.646 19.072 1.00 95.88 187 ALA A CA 1
ATOM 1437 C C . ALA A 1 187 ? -19.462 -4.354 20.539 1.00 95.88 187 ALA A C 1
ATOM 1439 O O . ALA A 1 187 ? -20.300 -4.504 21.426 1.00 95.88 187 ALA A O 1
ATOM 1440 N N . LEU A 1 188 ? -18.253 -3.841 20.793 1.00 97.69 188 LEU A N 1
ATOM 1441 C CA . LEU A 1 188 ? -17.816 -3.465 22.141 1.00 97.69 188 LEU A CA 1
ATOM 1442 C C . LEU A 1 188 ? -18.665 -2.351 22.748 1.00 97.69 188 LEU A C 1
ATOM 1444 O O . LEU A 1 188 ? -18.922 -2.387 23.946 1.00 97.69 188 LEU A O 1
ATOM 1448 N N . SER A 1 189 ? -19.143 -1.398 21.946 1.00 98.00 189 SER A N 1
ATOM 1449 C CA . SER A 1 189 ? -20.105 -0.392 22.403 1.00 98.00 189 SER A CA 1
ATOM 1450 C C . SER A 1 189 ? -21.357 -1.055 22.992 1.00 98.00 189 SER A C 1
ATOM 1452 O O . SER A 1 189 ? -21.783 -0.720 24.097 1.00 98.00 189 SER A O 1
ATOM 1454 N N . THR A 1 190 ? -21.892 -2.076 22.316 1.00 97.00 190 THR A N 1
ATOM 1455 C CA . THR A 1 190 ? -23.058 -2.844 22.790 1.00 97.00 190 THR A CA 1
ATOM 1456 C C . THR A 1 190 ? -22.746 -3.634 24.067 1.00 97.00 190 THR A C 1
ATOM 1458 O O . THR A 1 190 ? -23.528 -3.611 25.023 1.00 97.00 190 THR A O 1
ATOM 1461 N N . ASP A 1 191 ? -21.584 -4.287 24.123 1.00 96.94 191 ASP A N 1
ATOM 1462 C CA . ASP A 1 191 ? -21.151 -5.059 25.294 1.00 96.94 191 ASP A CA 1
ATOM 1463 C C . ASP A 1 191 ? -20.937 -4.143 26.523 1.00 96.94 191 ASP A C 1
ATOM 1465 O O . ASP A 1 191 ? -21.383 -4.455 27.630 1.00 96.94 191 ASP A O 1
ATOM 1469 N N . ILE A 1 192 ? -20.336 -2.960 26.333 1.00 97.88 192 ILE A N 1
ATOM 1470 C CA . ILE A 1 192 ? -20.157 -1.940 27.382 1.00 97.88 192 ILE A CA 1
ATOM 1471 C C . ILE A 1 192 ? -21.512 -1.447 27.899 1.00 97.88 192 ILE A C 1
ATOM 1473 O O . ILE A 1 192 ? -21.704 -1.319 29.110 1.00 97.88 192 ILE A O 1
ATOM 1477 N N . GLN A 1 193 ? -22.479 -1.208 27.014 1.00 97.62 193 GLN A N 1
ATOM 1478 C CA . GLN A 1 193 ? -23.824 -0.808 27.429 1.00 97.62 193 GLN A CA 1
ATOM 1479 C C . GLN A 1 193 ? -24.513 -1.905 28.251 1.00 97.62 193 GLN A C 1
ATOM 1481 O O . GLN A 1 193 ? -25.155 -1.603 29.257 1.00 97.62 193 GLN A O 1
ATOM 1486 N N . THR A 1 194 ? -24.307 -3.175 27.904 1.00 95.88 194 THR A N 1
ATOM 1487 C CA . THR A 1 194 ? -24.797 -4.314 28.696 1.00 95.88 194 THR A CA 1
ATOM 1488 C C . THR A 1 194 ? -24.180 -4.325 30.100 1.00 95.88 194 THR A C 1
ATOM 1490 O O . THR A 1 194 ? -24.905 -4.416 31.098 1.00 95.88 194 THR A O 1
ATOM 1493 N N . ALA A 1 195 ? -22.862 -4.131 30.213 1.00 97.31 195 ALA A N 1
ATOM 1494 C CA . ALA A 1 195 ? -22.186 -4.004 31.507 1.00 97.31 195 ALA A CA 1
ATOM 1495 C C . ALA A 1 195 ? -22.743 -2.831 32.335 1.00 97.31 195 ALA A C 1
ATOM 1497 O O . ALA A 1 195 ? -23.024 -2.988 33.526 1.00 97.31 195 ALA A O 1
ATOM 1498 N N . LYS A 1 196 ? -22.987 -1.679 31.695 1.00 98.06 196 LYS A N 1
ATOM 1499 C CA . LYS A 1 196 ? -23.592 -0.500 32.332 1.00 98.06 196 LYS A CA 1
ATOM 1500 C C . LYS A 1 196 ? -24.980 -0.805 32.896 1.00 98.06 196 LYS A C 1
ATOM 1502 O O . LYS A 1 196 ? -25.256 -0.471 34.044 1.00 98.06 196 LYS A O 1
ATOM 1507 N N . THR A 1 197 ? -25.843 -1.473 32.125 1.00 97.06 197 THR A N 1
ATOM 1508 C CA . THR A 1 197 ? -27.182 -1.879 32.605 1.00 97.06 197 THR A CA 1
ATOM 1509 C C . THR A 1 197 ? -27.124 -2.886 33.753 1.00 97.06 197 THR A C 1
ATOM 1511 O O . THR A 1 197 ? -28.019 -2.913 34.590 1.00 97.06 197 THR A O 1
ATOM 1514 N N . SER A 1 198 ? -26.033 -3.649 33.847 1.00 96.94 198 SER A N 1
ATOM 1515 C CA . SER A 1 198 ? -25.751 -4.572 34.952 1.00 96.94 198 SER A CA 1
ATOM 1516 C C . SER A 1 198 ? -25.112 -3.882 36.171 1.00 96.94 198 SER A C 1
ATOM 1518 O O . SER A 1 198 ? -24.580 -4.555 37.055 1.00 96.94 198 SER A O 1
ATOM 1520 N N . GLY A 1 199 ? -25.114 -2.545 36.218 1.00 97.75 199 GLY A N 1
ATOM 1521 C CA . GLY A 1 199 ? -24.618 -1.754 37.345 1.00 97.75 199 GLY A CA 1
ATOM 1522 C C . GLY A 1 199 ? -23.095 -1.618 37.424 1.00 97.75 199 GLY A C 1
ATOM 1523 O O . GLY A 1 199 ? -22.579 -1.264 38.482 1.00 97.75 199 GLY A O 1
ATOM 1524 N N . LYS A 1 200 ? -22.353 -1.915 36.348 1.00 98.06 200 LYS A N 1
ATOM 1525 C CA . LYS A 1 200 ? -20.894 -1.711 36.306 1.00 98.06 200 LYS A CA 1
ATOM 1526 C C . LYS A 1 200 ? -20.551 -0.246 36.028 1.00 98.06 200 LYS A C 1
ATOM 1528 O O . LYS A 1 200 ? -21.223 0.411 35.232 1.00 98.06 200 LYS A O 1
ATOM 1533 N N . ASP A 1 201 ? -19.472 0.241 36.639 1.00 98.00 201 ASP A N 1
ATOM 1534 C CA . ASP A 1 201 ? -18.887 1.536 36.285 1.00 98.00 201 ASP A CA 1
ATOM 1535 C C . ASP A 1 201 ? -18.071 1.403 34.996 1.00 98.00 201 ASP A C 1
ATOM 1537 O O . ASP A 1 201 ? -16.971 0.854 34.976 1.00 98.00 201 ASP A O 1
ATOM 1541 N N . VAL A 1 202 ? -18.642 1.895 33.900 1.00 98.44 202 VAL A N 1
ATOM 1542 C CA . VAL A 1 202 ? -18.070 1.777 32.556 1.00 98.44 202 VAL A CA 1
ATOM 1543 C C . VAL A 1 202 ? -17.286 3.011 32.109 1.00 98.44 202 VAL A C 1
ATOM 1545 O O . VAL A 1 202 ? -16.890 3.071 30.945 1.00 98.44 202 VAL A O 1
ATOM 1548 N N . ALA A 1 203 ? -17.053 3.998 32.984 1.00 98.44 203 ALA A N 1
ATOM 1549 C CA . ALA A 1 203 ? -16.446 5.273 32.593 1.00 98.44 203 ALA A CA 1
ATOM 1550 C C . ALA A 1 203 ? -15.099 5.090 31.870 1.00 98.44 203 ALA A C 1
ATOM 1552 O O . ALA A 1 203 ? -14.897 5.627 30.782 1.00 98.44 203 ALA A O 1
ATOM 1553 N N . VAL A 1 204 ? -14.215 4.248 32.416 1.00 97.94 204 VAL A N 1
ATOM 1554 C CA . VAL A 1 204 ? -12.896 3.961 31.822 1.00 97.94 204 VAL A CA 1
ATOM 1555 C C . VAL A 1 204 ? -13.014 3.270 30.458 1.00 97.94 204 VAL A C 1
ATOM 1557 O O . VAL A 1 204 ? -12.236 3.565 29.552 1.00 97.94 204 VAL A O 1
ATOM 1560 N N . LEU A 1 205 ? -13.988 2.368 30.282 1.00 98.38 205 LEU A N 1
ATOM 1561 C CA . LEU A 1 205 ? -14.168 1.653 29.013 1.00 98.38 205 LEU A CA 1
ATOM 1562 C C . LEU A 1 205 ? -14.718 2.559 27.915 1.00 98.38 205 LEU A C 1
ATOM 1564 O O . LEU A 1 205 ? -14.294 2.438 26.770 1.00 98.38 205 LEU A O 1
ATOM 1568 N N . LEU A 1 206 ? -15.614 3.485 28.262 1.00 98.38 206 LEU A N 1
ATOM 1569 C CA . LEU A 1 206 ? -16.120 4.483 27.322 1.00 98.38 206 LEU A CA 1
ATOM 1570 C C . LEU A 1 206 ? -15.013 5.441 26.865 1.00 98.38 206 LEU A C 1
ATOM 1572 O O . LEU A 1 206 ? -14.936 5.735 25.673 1.00 98.38 206 LEU A O 1
ATOM 1576 N N . THR A 1 207 ? -14.119 5.861 27.768 1.00 98.38 207 THR A N 1
ATOM 1577 C CA . THR A 1 207 ? -12.932 6.649 27.396 1.00 98.38 207 THR A CA 1
ATOM 1578 C C . THR A 1 207 ? -12.048 5.880 26.416 1.00 98.38 207 THR A C 1
ATOM 1580 O O . THR A 1 207 ? -11.757 6.389 25.337 1.00 98.38 207 THR A O 1
ATOM 1583 N N . LYS A 1 208 ? -11.704 4.622 26.724 1.00 98.50 208 LYS A N 1
ATOM 1584 C CA . LYS A 1 208 ? -10.893 3.774 25.832 1.00 98.50 208 LYS A CA 1
ATOM 1585 C C . LYS A 1 208 ? -11.548 3.523 24.476 1.00 98.50 208 LYS A C 1
ATOM 1587 O O . LYS A 1 208 ? -10.859 3.494 23.458 1.00 98.50 208 LYS A O 1
ATOM 1592 N N . LEU A 1 209 ? -12.867 3.329 24.441 1.00 98.44 209 LEU A N 1
ATOM 1593 C CA . LEU A 1 209 ? -13.602 3.148 23.189 1.00 98.44 209 LEU A CA 1
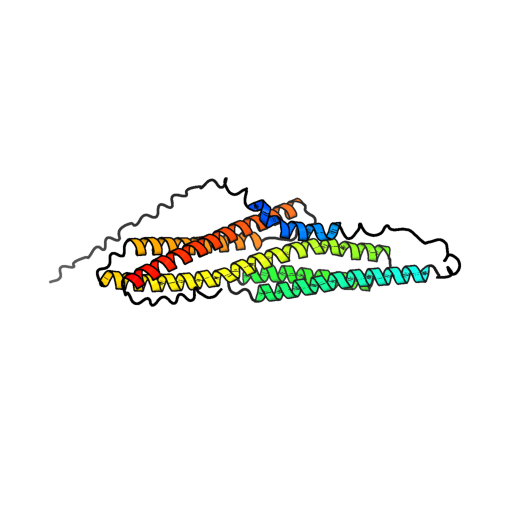ATOM 1594 C C . LEU A 1 209 ? -13.525 4.418 22.333 1.00 98.44 209 LEU A C 1
ATOM 1596 O O . LEU A 1 209 ? -13.193 4.335 21.155 1.00 98.44 209 LEU A O 1
ATOM 1600 N N . SER A 1 210 ? -13.732 5.590 22.942 1.00 98.50 210 SER A N 1
ATOM 1601 C CA . SER A 1 210 ? -13.600 6.879 22.255 1.00 98.50 210 SER A CA 1
ATOM 1602 C C . SER A 1 210 ? -12.181 7.116 21.728 1.00 98.50 210 SER A C 1
ATOM 1604 O O . SER A 1 210 ? -12.018 7.621 20.618 1.00 98.50 210 SER A O 1
ATOM 1606 N N . GLU A 1 211 ? -11.151 6.763 22.501 1.00 98.25 211 GLU A N 1
ATOM 1607 C CA . GLU A 1 211 ? -9.751 6.830 22.063 1.00 98.25 211 GLU A CA 1
ATOM 1608 C C . GLU A 1 211 ? -9.494 5.879 20.886 1.00 98.25 211 GLU A C 1
ATOM 1610 O O . GLU A 1 211 ? -8.875 6.270 19.896 1.00 98.25 211 GLU A O 1
ATOM 1615 N N . THR A 1 212 ? -10.028 4.657 20.951 1.00 98.25 212 THR A N 1
ATOM 1616 C CA . THR A 1 212 ? -9.932 3.661 19.873 1.00 98.25 212 THR A CA 1
ATOM 1617 C C . THR A 1 212 ? -10.561 4.184 18.581 1.00 98.25 212 THR A C 1
ATOM 1619 O O . THR A 1 212 ? -9.928 4.118 17.527 1.00 98.25 212 THR A O 1
ATOM 1622 N N . ASP A 1 213 ? -11.772 4.743 18.648 1.00 98.19 213 ASP A N 1
ATOM 1623 C CA . ASP A 1 213 ? -12.465 5.292 17.478 1.00 98.19 213 ASP A CA 1
ATOM 1624 C C . ASP A 1 213 ? -11.697 6.480 16.874 1.00 98.19 213 ASP A C 1
ATOM 1626 O O . ASP A 1 213 ? -11.548 6.568 15.652 1.00 98.19 213 ASP A O 1
ATOM 1630 N N . ALA A 1 214 ? -11.121 7.350 17.714 1.00 98.50 214 ALA A N 1
ATOM 1631 C CA . ALA A 1 214 ? -10.259 8.440 17.256 1.00 98.50 214 ALA A CA 1
ATOM 1632 C C . ALA A 1 214 ? -9.000 7.919 16.539 1.00 98.50 214 ALA A C 1
ATOM 1634 O O . ALA A 1 214 ? -8.609 8.459 15.503 1.00 98.50 214 ALA A O 1
ATOM 1635 N N . LYS A 1 215 ? -8.390 6.839 17.043 1.00 98.44 215 LYS A N 1
ATOM 1636 C CA . LYS A 1 215 ? -7.224 6.197 16.419 1.00 98.44 215 LYS A CA 1
ATOM 1637 C C . LYS A 1 215 ? -7.550 5.506 15.100 1.00 98.44 215 LYS A C 1
ATOM 1639 O O . LYS A 1 215 ? -6.780 5.628 14.151 1.00 98.44 215 LYS A O 1
ATOM 1644 N N . ILE A 1 216 ? -8.701 4.846 14.990 1.00 98.12 216 ILE A N 1
ATOM 1645 C CA . ILE A 1 216 ? -9.175 4.286 13.714 1.00 98.12 216 ILE A CA 1
ATOM 1646 C C . ILE A 1 216 ? -9.400 5.410 12.689 1.00 98.12 216 ILE A C 1
ATOM 1648 O O . ILE A 1 216 ? -8.998 5.280 11.529 1.00 98.12 216 ILE A O 1
ATOM 1652 N N . ALA A 1 217 ? -10.005 6.525 13.111 1.00 98.00 217 ALA A N 1
ATOM 1653 C CA . ALA A 1 217 ? -10.243 7.675 12.246 1.00 98.00 217 ALA A CA 1
ATOM 1654 C C . ALA A 1 217 ? -8.935 8.325 11.760 1.00 98.00 217 ALA A C 1
ATOM 1656 O O . ALA A 1 217 ? -8.803 8.598 10.564 1.00 98.00 217 ALA A O 1
ATOM 1657 N N . ASP A 1 218 ? -7.952 8.524 12.646 1.00 98.25 218 ASP A N 1
ATOM 1658 C CA . ASP A 1 218 ? -6.646 9.073 12.262 1.00 98.25 218 ASP A CA 1
ATOM 1659 C C . ASP A 1 218 ? -5.879 8.110 11.346 1.00 98.25 218 ASP A C 1
ATOM 1661 O O . ASP A 1 218 ? -5.405 8.509 10.284 1.00 98.25 218 ASP A O 1
ATOM 1665 N N . ALA A 1 219 ? -5.869 6.808 11.645 1.00 98.19 219 ALA A N 1
ATOM 1666 C CA . ALA A 1 219 ? -5.247 5.811 10.775 1.00 98.19 219 ALA A CA 1
ATOM 1667 C C . ALA A 1 219 ? -5.829 5.826 9.350 1.00 98.19 219 ALA A C 1
ATOM 1669 O O . ALA A 1 219 ? -5.086 5.726 8.365 1.00 98.19 219 ALA A O 1
ATOM 1670 N N . ASN A 1 220 ? -7.149 5.994 9.224 1.00 96.94 220 ASN A N 1
ATOM 1671 C CA . ASN A 1 220 ? -7.819 6.174 7.938 1.00 96.94 220 ASN A CA 1
ATOM 1672 C C . ASN A 1 220 ? -7.372 7.474 7.240 1.00 96.94 220 ASN A C 1
ATOM 1674 O O . ASN A 1 220 ? -7.051 7.470 6.047 1.00 96.94 220 ASN A O 1
ATOM 1678 N N . LEU A 1 221 ? -7.298 8.587 7.975 1.00 97.81 221 LEU A N 1
ATOM 1679 C CA . LEU A 1 221 ? -6.830 9.873 7.455 1.00 97.81 221 LEU A CA 1
ATOM 1680 C C . LEU A 1 221 ? -5.386 9.786 6.936 1.00 97.81 221 LEU A C 1
ATOM 1682 O O . LEU A 1 221 ? -5.119 10.165 5.792 1.00 97.81 221 LEU A O 1
ATOM 1686 N N . GLN A 1 222 ? -4.461 9.245 7.731 1.00 98.12 222 GLN A N 1
ATOM 1687 C CA . GLN A 1 222 ? -3.054 9.115 7.346 1.00 98.12 222 GLN A CA 1
ATOM 1688 C C . GLN A 1 222 ? -2.871 8.144 6.170 1.00 98.12 222 GLN A C 1
ATOM 1690 O O . GLN A 1 222 ? -2.059 8.406 5.281 1.00 98.12 222 GLN A O 1
ATOM 1695 N N . SER A 1 223 ? -3.657 7.063 6.107 1.00 97.12 223 SER A N 1
ATOM 1696 C CA . SER A 1 223 ? -3.655 6.126 4.972 1.00 97.12 223 SER A CA 1
ATOM 1697 C C . SER A 1 223 ? -4.066 6.811 3.666 1.00 97.12 223 SER A C 1
ATOM 1699 O O . SER A 1 223 ? -3.388 6.668 2.646 1.00 97.12 223 SER A O 1
ATOM 1701 N N . ASN A 1 224 ? -5.124 7.625 3.693 1.00 95.44 224 ASN A N 1
ATOM 1702 C CA . ASN A 1 224 ? -5.553 8.397 2.526 1.00 95.44 224 ASN A CA 1
ATOM 1703 C C . ASN A 1 224 ? -4.542 9.488 2.142 1.00 95.44 224 ASN A C 1
ATOM 1705 O O . ASN A 1 224 ? -4.252 9.664 0.958 1.00 95.44 224 ASN A O 1
ATOM 1709 N N . ALA A 1 225 ? -3.941 10.168 3.122 1.00 96.94 225 ALA A N 1
ATOM 1710 C CA . ALA A 1 225 ? -2.866 11.128 2.873 1.00 96.94 225 ALA A CA 1
ATOM 1711 C C . ALA A 1 225 ? -1.648 10.461 2.205 1.00 96.94 225 ALA A C 1
ATOM 1713 O O . ALA A 1 225 ? -1.076 11.007 1.261 1.00 96.94 225 ALA A O 1
ATOM 1714 N N . ALA A 1 226 ? -1.285 9.248 2.633 1.00 97.12 226 ALA A N 1
ATOM 1715 C CA . ALA A 1 226 ? -0.215 8.470 2.018 1.00 97.12 226 ALA A CA 1
ATOM 1716 C C . ALA A 1 226 ? -0.524 8.115 0.551 1.00 97.12 226 ALA A C 1
ATOM 1718 O O . ALA A 1 226 ? 0.362 8.241 -0.300 1.00 97.12 226 ALA A O 1
ATOM 1719 N N . ILE A 1 227 ? -1.770 7.730 0.234 1.00 95.50 227 ILE A N 1
ATOM 1720 C CA . ILE A 1 227 ? -2.235 7.480 -1.145 1.00 95.50 227 ILE A CA 1
ATOM 1721 C C . ILE A 1 227 ? -2.142 8.754 -1.992 1.00 95.50 227 ILE A C 1
ATOM 1723 O O . ILE A 1 227 ? -1.658 8.706 -3.128 1.00 95.50 227 ILE A O 1
ATOM 1727 N N . ALA A 1 228 ? -2.587 9.888 -1.448 1.00 95.50 228 ALA A N 1
ATOM 1728 C CA . ALA A 1 228 ? -2.598 11.171 -2.147 1.00 95.50 228 ALA A CA 1
ATOM 1729 C C . ALA A 1 228 ? -1.187 11.651 -2.527 1.00 95.50 228 ALA A C 1
ATOM 1731 O O . ALA A 1 228 ? -1.022 12.276 -3.569 1.00 95.50 228 ALA A O 1
ATOM 1732 N N . LEU A 1 229 ? -0.165 11.305 -1.737 1.00 96.75 229 LEU A N 1
ATOM 1733 C CA . LEU A 1 229 ? 1.234 11.629 -2.035 1.00 96.75 229 LEU A CA 1
ATOM 1734 C C . LEU A 1 229 ? 1.824 10.790 -3.180 1.00 96.75 229 LEU A C 1
ATOM 1736 O O . LEU A 1 229 ? 2.655 11.290 -3.932 1.00 96.75 229 LEU A O 1
ATOM 1740 N N . VAL A 1 230 ? 1.417 9.522 -3.330 1.00 95.75 230 VAL A N 1
ATOM 1741 C CA . VAL A 1 230 ? 2.044 8.594 -4.300 1.00 95.75 230 VAL A CA 1
ATOM 1742 C C . VAL A 1 230 ? 1.316 8.489 -5.631 1.00 95.75 230 VAL A C 1
ATOM 1744 O O . VAL A 1 230 ? 1.941 8.217 -6.655 1.00 95.75 230 VAL A O 1
ATOM 1747 N N . THR A 1 231 ? 0.001 8.694 -5.632 1.00 91.19 231 THR A N 1
ATOM 1748 C CA . THR A 1 231 ? -0.831 8.593 -6.839 1.00 91.19 231 THR A CA 1
ATOM 1749 C C . THR A 1 231 ? -0.406 9.571 -7.945 1.00 91.19 231 THR A C 1
ATOM 1751 O O . THR A 1 231 ? -0.283 9.118 -9.084 1.00 91.19 231 THR A O 1
ATOM 1754 N N . PRO A 1 232 ? -0.128 10.865 -7.669 1.00 92.38 232 PRO A N 1
ATOM 1755 C CA . PRO A 1 232 ? 0.200 11.831 -8.717 1.00 92.38 232 PRO A CA 1
ATOM 1756 C C . PRO A 1 232 ? 1.662 11.762 -9.185 1.00 92.38 232 PRO A C 1
ATOM 1758 O O . PRO A 1 232 ? 2.049 12.536 -10.057 1.00 92.38 232 PRO A O 1
ATOM 1761 N N . LEU A 1 233 ? 2.493 10.876 -8.619 1.00 94.06 233 LEU A N 1
ATOM 1762 C CA . LEU A 1 233 ? 3.912 10.811 -8.970 1.00 94.06 233 LEU A CA 1
ATOM 1763 C C . LEU A 1 233 ? 4.107 10.346 -10.411 1.00 94.06 233 LEU A C 1
ATOM 1765 O O . LEU A 1 233 ? 3.638 9.272 -10.809 1.00 94.06 233 LEU A O 1
ATOM 1769 N N . ILE A 1 234 ? 4.878 11.138 -11.150 1.00 90.06 234 ILE A N 1
ATOM 1770 C CA . ILE A 1 234 ? 5.225 10.901 -12.548 1.00 90.06 234 ILE A CA 1
ATOM 1771 C C . ILE A 1 234 ? 6.725 10.629 -12.707 1.00 90.06 234 ILE A C 1
ATOM 1773 O O . ILE A 1 234 ? 7.524 11.089 -11.891 1.00 90.06 234 ILE A O 1
ATOM 1777 N N . PRO A 1 235 ? 7.139 9.901 -13.753 1.00 89.25 235 PRO A N 1
ATOM 1778 C CA . PRO A 1 235 ? 8.549 9.627 -14.032 1.00 89.25 235 PRO A CA 1
ATOM 1779 C C . PRO A 1 235 ? 9.390 10.904 -14.147 1.00 89.25 235 PRO A C 1
ATOM 1781 O O . PRO A 1 235 ? 8.931 11.886 -14.722 1.00 89.25 235 PRO A O 1
ATOM 1784 N N . ASP A 1 236 ? 10.640 10.884 -13.665 1.00 88.81 236 ASP A N 1
ATOM 1785 C CA . ASP A 1 236 ? 11.479 12.090 -13.643 1.00 88.81 236 ASP A CA 1
ATOM 1786 C C . ASP A 1 236 ? 11.951 12.552 -15.027 1.00 88.81 236 ASP A C 1
ATOM 1788 O O . ASP A 1 236 ? 12.367 13.697 -15.168 1.00 88.81 236 ASP A O 1
ATOM 1792 N N . VAL A 1 237 ? 11.910 11.679 -16.043 1.00 85.38 237 VAL A N 1
ATOM 1793 C CA . VAL A 1 237 ? 12.386 11.950 -17.418 1.00 85.38 237 VAL A CA 1
ATOM 1794 C C . VAL A 1 237 ? 13.785 12.598 -17.479 1.00 85.38 237 VAL A C 1
ATOM 1796 O O . VAL A 1 237 ? 14.108 13.324 -18.413 1.00 85.38 237 VAL A O 1
ATOM 1799 N N . GLY A 1 238 ? 14.652 12.303 -16.501 1.00 85.00 238 GLY A N 1
ATOM 1800 C CA . GLY A 1 238 ? 16.005 12.859 -16.396 1.00 85.00 238 GLY A CA 1
ATOM 1801 C C . GLY A 1 238 ? 16.105 14.154 -15.580 1.00 85.00 238 GLY A C 1
ATOM 1802 O O . GLY A 1 238 ? 17.212 14.644 -15.371 1.00 85.00 238 GLY A O 1
ATOM 1803 N N . SER A 1 239 ? 14.990 14.692 -15.084 1.00 91.75 239 SER A N 1
ATOM 1804 C CA . SER A 1 239 ? 14.960 15.861 -14.204 1.00 91.75 239 SER A CA 1
ATOM 1805 C C . SER A 1 239 ? 15.396 15.492 -12.785 1.00 91.75 239 SER A C 1
ATOM 1807 O O . SER A 1 239 ? 14.696 14.784 -12.059 1.00 91.75 239 SER A O 1
ATOM 1809 N N . SER A 1 240 ? 16.545 16.012 -12.349 1.00 91.50 240 SER A N 1
ATOM 1810 C CA . SER A 1 240 ? 17.034 15.834 -10.974 1.00 91.50 240 SER A CA 1
ATOM 1811 C C . SER A 1 240 ? 16.070 16.418 -9.936 1.00 91.50 240 SER A C 1
ATOM 1813 O O . SER A 1 240 ? 15.853 15.801 -8.895 1.00 91.50 240 SER A O 1
ATOM 1815 N N . THR A 1 241 ? 15.439 17.556 -10.240 1.00 94.62 241 THR A N 1
ATOM 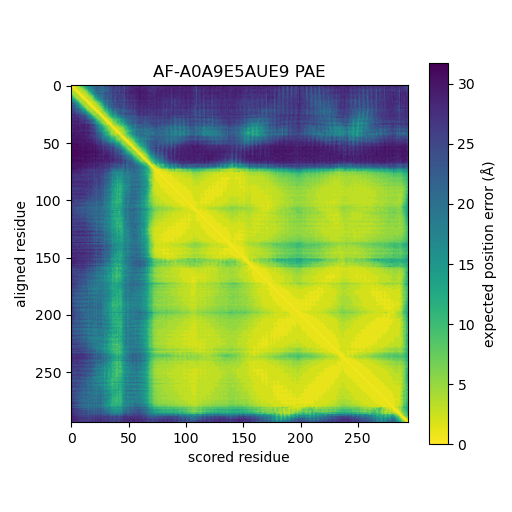1816 C CA . THR A 1 241 ? 14.425 18.192 -9.387 1.00 94.62 241 THR A CA 1
ATOM 1817 C C . THR A 1 241 ? 13.219 17.283 -9.182 1.00 94.62 241 THR A C 1
ATOM 1819 O O . THR A 1 241 ? 12.788 17.074 -8.050 1.00 94.62 241 THR A O 1
ATOM 1822 N N . LEU A 1 242 ? 12.698 16.692 -10.262 1.00 93.31 242 LEU A N 1
ATOM 1823 C CA . LEU A 1 242 ? 11.545 15.795 -10.183 1.00 93.31 242 LEU A CA 1
ATOM 1824 C C . LEU A 1 242 ? 11.907 14.475 -9.490 1.00 93.31 242 LEU A C 1
ATOM 1826 O O . LEU A 1 242 ? 11.123 13.966 -8.696 1.00 93.31 242 LEU A O 1
ATOM 1830 N N . LEU A 1 243 ? 13.119 13.955 -9.713 1.00 90.69 243 LEU A N 1
ATOM 1831 C CA . LEU A 1 243 ? 13.634 12.790 -8.991 1.00 90.69 243 LEU A CA 1
ATOM 1832 C C . LEU A 1 243 ? 13.676 13.032 -7.472 1.00 90.69 243 LEU A C 1
ATOM 1834 O O . LEU A 1 243 ? 13.233 12.179 -6.702 1.00 90.69 243 LEU A O 1
ATOM 1838 N N . LEU A 1 244 ? 14.194 14.187 -7.042 1.00 93.56 244 LEU A N 1
ATOM 1839 C CA . LEU A 1 244 ? 14.246 14.582 -5.632 1.00 93.56 244 LEU A CA 1
ATOM 1840 C C . LEU A 1 244 ? 12.838 14.749 -5.046 1.00 93.56 244 LEU A C 1
ATOM 1842 O O . LEU A 1 244 ? 12.564 14.204 -3.977 1.00 93.56 244 LEU A O 1
ATOM 1846 N N . ALA A 1 245 ? 11.935 15.420 -5.767 1.00 96.25 245 ALA A N 1
ATOM 1847 C CA . ALA A 1 245 ? 10.546 15.602 -5.349 1.00 96.25 245 ALA A CA 1
ATOM 1848 C C . ALA A 1 245 ? 9.805 14.262 -5.203 1.00 96.25 245 ALA A C 1
ATOM 1850 O O . ALA A 1 245 ? 9.185 14.005 -4.173 1.00 96.25 245 ALA A O 1
ATOM 1851 N N . ASN A 1 246 ? 9.937 13.362 -6.183 1.00 95.44 246 ASN A N 1
ATOM 1852 C CA . ASN A 1 246 ? 9.359 12.019 -6.126 1.00 95.44 246 ASN A CA 1
ATOM 1853 C C . ASN A 1 246 ? 9.899 11.219 -4.940 1.00 95.44 246 ASN A C 1
ATOM 1855 O O . ASN A 1 246 ? 9.141 10.549 -4.239 1.00 95.44 246 ASN A O 1
ATOM 1859 N N . LYS A 1 247 ? 11.214 11.285 -4.699 1.00 94.62 247 LYS A N 1
ATOM 1860 C CA . LYS A 1 247 ? 11.842 10.613 -3.560 1.00 94.62 247 LYS A CA 1
ATOM 1861 C C . LYS A 1 247 ? 11.287 11.139 -2.238 1.00 94.62 247 LYS A C 1
ATOM 1863 O O . LYS A 1 247 ? 10.969 10.329 -1.371 1.00 94.62 247 LYS A O 1
ATOM 1868 N N . GLN A 1 248 ? 11.149 12.456 -2.095 1.00 96.88 248 GLN A N 1
ATOM 1869 C CA . GLN A 1 248 ? 10.583 13.062 -0.893 1.00 96.88 248 GLN A CA 1
ATOM 1870 C C . GLN A 1 24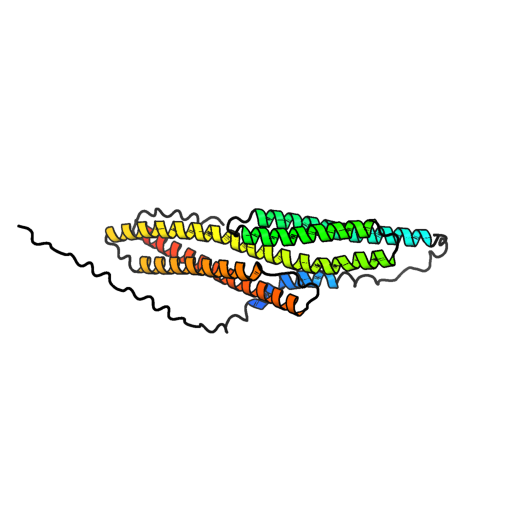8 ? 9.125 12.638 -0.689 1.00 96.88 248 GLN A C 1
ATOM 1872 O O . GLN A 1 248 ? 8.784 12.149 0.381 1.00 96.88 248 GLN A O 1
ATOM 1877 N N . ALA A 1 249 ? 8.294 12.687 -1.731 1.00 97.94 249 ALA A N 1
ATOM 1878 C CA . ALA A 1 249 ? 6.895 12.272 -1.641 1.00 97.94 249 ALA A CA 1
ATOM 1879 C C . ALA A 1 249 ? 6.728 10.789 -1.254 1.00 97.94 249 ALA A C 1
ATOM 1881 O O . ALA A 1 249 ? 5.832 10.441 -0.484 1.00 97.94 249 ALA A O 1
ATOM 1882 N N . LEU A 1 250 ? 7.608 9.902 -1.739 1.00 96.31 250 LEU A N 1
ATOM 1883 C CA . LEU A 1 250 ? 7.636 8.496 -1.314 1.00 96.31 250 LEU A CA 1
ATOM 1884 C C . LEU A 1 250 ? 8.015 8.348 0.169 1.00 96.31 250 LEU A C 1
ATOM 1886 O O . LEU A 1 250 ? 7.438 7.507 0.860 1.00 96.31 250 LEU A O 1
ATOM 1890 N N . LEU A 1 251 ? 8.968 9.148 0.661 1.00 96.75 251 LEU A N 1
ATOM 1891 C CA . LEU A 1 251 ? 9.361 9.158 2.074 1.00 96.75 251 LEU A CA 1
ATOM 1892 C C . LEU A 1 251 ? 8.229 9.676 2.963 1.00 96.75 251 LEU A C 1
ATOM 1894 O O . LEU A 1 251 ? 7.905 9.039 3.964 1.00 96.75 251 LEU A O 1
ATOM 1898 N N . ASP A 1 252 ? 7.588 10.770 2.564 1.00 97.62 252 ASP A N 1
ATOM 1899 C CA . ASP A 1 252 ? 6.469 11.362 3.295 1.00 97.62 252 ASP A CA 1
ATOM 1900 C C . ASP A 1 252 ? 5.275 10.405 3.328 1.00 97.62 252 ASP A C 1
ATOM 1902 O O . ASP A 1 252 ? 4.675 10.188 4.380 1.00 97.62 252 ASP A O 1
ATOM 1906 N N . SER A 1 253 ? 4.979 9.740 2.208 1.00 97.69 253 SER A N 1
ATOM 1907 C CA . SER A 1 253 ? 3.941 8.708 2.149 1.00 97.69 253 SER A CA 1
ATOM 1908 C C . SER A 1 253 ? 4.240 7.545 3.096 1.00 97.69 253 SER A C 1
ATOM 1910 O O . SER A 1 253 ? 3.360 7.090 3.828 1.00 97.69 253 SER A O 1
ATOM 1912 N N . TYR A 1 254 ? 5.498 7.098 3.158 1.00 96.94 254 TYR A N 1
ATOM 1913 C CA . TYR A 1 254 ? 5.905 6.060 4.101 1.00 96.94 254 TYR A CA 1
ATOM 1914 C C . TYR A 1 254 ? 5.797 6.518 5.564 1.00 96.94 254 TYR A C 1
ATOM 1916 O O . TYR A 1 254 ? 5.388 5.734 6.421 1.00 96.94 254 TYR A O 1
ATOM 1924 N N . ALA A 1 255 ? 6.123 7.778 5.862 1.00 97.62 255 ALA A N 1
ATOM 1925 C CA . ALA A 1 255 ? 5.955 8.346 7.196 1.00 97.62 255 ALA A CA 1
ATOM 1926 C C . ALA A 1 255 ? 4.475 8.366 7.611 1.00 97.62 255 ALA A C 1
ATOM 1928 O O . ALA A 1 255 ? 4.140 7.902 8.699 1.00 97.62 255 ALA A O 1
ATOM 1929 N N . LYS A 1 256 ? 3.581 8.799 6.714 1.00 98.12 256 LYS A N 1
ATOM 1930 C CA . LYS A 1 256 ? 2.123 8.766 6.917 1.00 98.12 256 LYS A CA 1
ATOM 1931 C C . LYS A 1 256 ? 1.607 7.350 7.161 1.00 98.12 256 LYS A C 1
ATOM 1933 O O . LYS A 1 256 ? 0.903 7.098 8.135 1.00 98.12 256 LYS A O 1
ATOM 1938 N N . TYR A 1 257 ? 2.042 6.405 6.338 1.00 96.75 257 TYR A N 1
ATOM 1939 C CA . TYR A 1 257 ? 1.742 4.987 6.511 1.00 96.75 257 TYR A CA 1
ATOM 1940 C C . TYR A 1 257 ? 2.215 4.433 7.868 1.00 96.75 257 TYR A C 1
ATOM 1942 O O . TYR A 1 257 ? 1.507 3.652 8.501 1.00 96.75 257 TYR A O 1
ATOM 1950 N N . LYS A 1 258 ? 3.397 4.842 8.347 1.00 97.12 258 LYS A N 1
ATOM 1951 C CA . LYS A 1 258 ? 3.922 4.413 9.651 1.00 97.12 258 LYS A CA 1
ATOM 1952 C C . LYS A 1 258 ? 3.059 4.921 10.809 1.00 97.12 258 LYS A C 1
ATOM 1954 O O . LYS A 1 258 ? 2.838 4.164 11.749 1.00 97.12 258 LYS A O 1
ATOM 1959 N N . ILE A 1 259 ? 2.569 6.160 10.727 1.00 97.56 259 ILE A N 1
ATOM 1960 C CA . ILE A 1 259 ? 1.642 6.720 11.723 1.00 97.56 259 ILE A CA 1
ATOM 1961 C C . ILE A 1 259 ? 0.347 5.897 11.743 1.00 97.56 259 ILE A C 1
ATOM 1963 O O . ILE A 1 259 ? -0.041 5.419 12.802 1.00 97.56 259 ILE A O 1
ATOM 1967 N N . ALA A 1 260 ? -0.234 5.601 10.573 1.00 97.56 260 ALA A N 1
ATOM 1968 C CA . ALA A 1 260 ? -1.452 4.791 10.488 1.00 97.56 260 ALA A CA 1
ATOM 1969 C C . ALA A 1 260 ? -1.316 3.410 11.158 1.00 97.56 260 ALA A C 1
ATOM 1971 O O . ALA A 1 260 ? -2.219 2.968 11.868 1.00 97.56 260 ALA A O 1
ATOM 1972 N N . ILE A 1 261 ? -0.180 2.724 10.967 1.00 96.75 261 ILE A N 1
ATOM 1973 C CA . ILE A 1 261 ? 0.087 1.440 11.638 1.00 96.75 261 ILE A CA 1
ATOM 1974 C C . ILE A 1 261 ? 0.139 1.604 13.155 1.00 96.75 261 ILE A C 1
ATOM 1976 O O . ILE A 1 261 ? -0.355 0.746 13.887 1.00 96.75 261 ILE A O 1
ATOM 1980 N N . GLU A 1 262 ? 0.783 2.666 13.627 1.00 97.62 262 GLU A N 1
ATOM 1981 C CA . GLU A 1 262 ? 0.933 2.911 15.054 1.00 97.62 262 GLU A CA 1
ATOM 1982 C C . GLU A 1 262 ? -0.424 3.171 15.715 1.00 97.62 262 GLU A C 1
ATOM 1984 O O . GLU A 1 262 ? -0.718 2.591 16.761 1.00 97.62 262 GLU A O 1
ATOM 1989 N N . ASP A 1 263 ? -1.297 3.933 15.062 1.00 98.25 263 ASP A N 1
ATOM 1990 C CA . ASP A 1 263 ? -2.661 4.151 15.536 1.00 98.25 263 ASP A CA 1
ATOM 1991 C C . ASP A 1 263 ? -3.483 2.855 15.551 1.00 98.25 263 ASP A C 1
ATOM 1993 O O . ASP A 1 263 ? -4.147 2.562 16.546 1.00 98.25 263 ASP A O 1
ATOM 1997 N N . ILE A 1 264 ? -3.372 2.015 14.512 1.00 97.00 264 ILE A N 1
ATOM 1998 C CA . ILE A 1 264 ? -3.987 0.675 14.481 1.00 97.00 264 ILE A CA 1
ATOM 1999 C C . ILE A 1 264 ? -3.483 -0.188 15.646 1.00 97.00 264 ILE A C 1
ATOM 2001 O O . ILE A 1 264 ? -4.258 -0.914 16.274 1.00 97.00 264 ILE A O 1
ATOM 2005 N N . ARG A 1 265 ? -2.185 -0.127 15.958 1.00 97.38 265 ARG A N 1
ATOM 2006 C CA . ARG A 1 265 ? -1.579 -0.880 17.063 1.00 97.38 265 ARG A CA 1
ATOM 2007 C C . ARG A 1 265 ? -2.116 -0.414 18.416 1.00 97.38 265 ARG A C 1
ATOM 2009 O O . ARG A 1 265 ? -2.414 -1.255 19.266 1.00 97.38 265 ARG A O 1
ATOM 2016 N N . ILE A 1 266 ? -2.243 0.898 18.613 1.00 97.25 266 ILE A N 1
ATOM 2017 C CA . ILE A 1 266 ? -2.822 1.489 19.826 1.00 97.25 266 ILE A CA 1
ATOM 2018 C C . ILE A 1 266 ? -4.294 1.073 19.956 1.00 97.25 266 ILE A C 1
ATOM 2020 O O . ILE A 1 266 ? -4.659 0.491 20.974 1.00 97.25 266 ILE A O 1
ATOM 2024 N N . ALA A 1 267 ? -5.093 1.224 18.895 1.00 97.6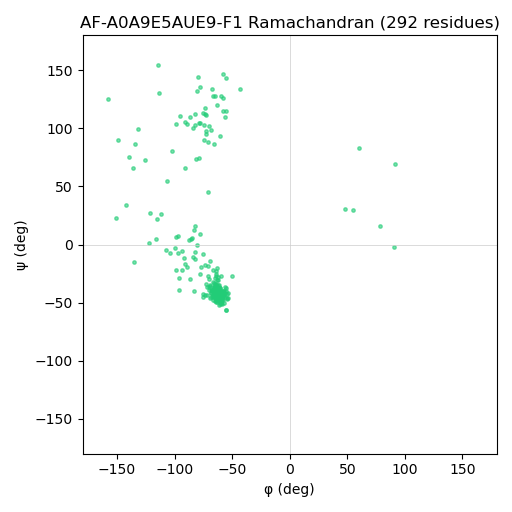9 267 ALA A N 1
ATOM 2025 C CA . ALA A 1 267 ? -6.495 0.801 18.861 1.00 97.69 267 ALA A CA 1
ATOM 2026 C C . ALA A 1 267 ? -6.667 -0.686 19.228 1.00 97.69 267 ALA A C 1
ATOM 2028 O O . ALA A 1 267 ? -7.492 -1.042 20.069 1.00 97.69 267 ALA A O 1
ATOM 2029 N N . LYS A 1 268 ? -5.836 -1.575 18.661 1.00 96.81 268 LYS A N 1
ATOM 2030 C CA . LYS A 1 268 ? -5.831 -3.011 19.002 1.00 96.81 268 LYS A CA 1
ATOM 2031 C C . LYS A 1 268 ? -5.516 -3.257 20.483 1.00 96.81 268 LYS A C 1
ATOM 2033 O O . LYS A 1 268 ? -6.096 -4.162 21.087 1.00 96.81 268 LYS A O 1
ATOM 2038 N N . LYS A 1 269 ? -4.608 -2.475 21.077 1.00 97.56 269 LYS A N 1
ATOM 2039 C CA . LYS A 1 269 ? -4.282 -2.578 22.505 1.00 97.56 269 LYS A CA 1
ATOM 2040 C C . LYS A 1 269 ? -5.472 -2.165 23.373 1.00 97.56 269 LYS A C 1
ATOM 2042 O O . LYS A 1 269 ? -5.808 -2.902 24.296 1.00 97.56 269 LYS A O 1
ATOM 2047 N N . ASP A 1 270 ? -6.115 -1.039 23.083 1.00 97.94 270 ASP A N 1
ATOM 2048 C CA . ASP A 1 270 ? -7.254 -0.576 23.880 1.00 97.94 270 ASP A CA 1
ATOM 2049 C C . ASP A 1 270 ? -8.458 -1.512 23.761 1.00 97.94 270 ASP A C 1
ATOM 2051 O O . ASP A 1 270 ? -9.051 -1.862 24.778 1.00 97.94 270 ASP A O 1
ATOM 2055 N N . ILE A 1 271 ? -8.730 -2.050 22.568 1.00 97.44 271 ILE A N 1
ATOM 2056 C CA . ILE A 1 271 ? -9.708 -3.133 22.367 1.00 97.44 271 ILE A CA 1
ATOM 2057 C C . ILE A 1 271 ? -9.418 -4.327 23.285 1.00 97.44 271 ILE A C 1
ATOM 2059 O O . ILE A 1 271 ? -10.330 -4.850 23.927 1.00 97.44 271 ILE A O 1
ATOM 2063 N N . LYS A 1 272 ? -8.154 -4.757 23.384 1.00 97.12 272 LYS A N 1
ATOM 2064 C CA . LYS A 1 272 ? -7.761 -5.867 24.264 1.00 97.12 272 LYS A CA 1
ATOM 2065 C C . LYS A 1 272 ? -8.010 -5.537 25.737 1.00 97.12 272 LYS A C 1
ATOM 2067 O O . LYS A 1 272 ? -8.513 -6.394 26.464 1.00 97.12 272 LYS A O 1
ATOM 2072 N N . ASP A 1 273 ? -7.689 -4.317 26.164 1.00 97.06 273 ASP A N 1
ATOM 2073 C CA . ASP A 1 273 ? -7.927 -3.855 27.535 1.00 97.06 273 ASP A CA 1
ATOM 2074 C C . ASP A 1 273 ? -9.438 -3.822 27.856 1.00 97.06 273 ASP A C 1
ATOM 2076 O O . ASP A 1 273 ? -9.851 -4.314 28.907 1.00 97.06 273 ASP A O 1
ATOM 2080 N N . ILE A 1 274 ? -10.272 -3.328 26.928 1.00 97.94 274 ILE A N 1
ATOM 2081 C CA . ILE A 1 274 ? -11.740 -3.308 27.056 1.00 97.94 274 ILE A CA 1
ATOM 2082 C C . ILE A 1 274 ? -12.292 -4.730 27.196 1.00 97.94 274 ILE A C 1
ATOM 2084 O O . ILE A 1 274 ? -13.025 -5.027 28.139 1.00 97.94 274 ILE A O 1
ATOM 2088 N N . VAL A 1 275 ? -11.910 -5.635 26.288 1.00 97.12 275 VAL A N 1
ATOM 2089 C CA . VAL A 1 275 ? -12.363 -7.035 26.303 1.00 97.12 275 VAL A CA 1
ATOM 2090 C C . VAL A 1 275 ? -11.958 -7.736 27.594 1.00 97.12 275 VAL A C 1
ATOM 2092 O O . VAL A 1 275 ? -12.755 -8.485 28.163 1.00 97.12 275 VAL A O 1
ATOM 2095 N N . LYS A 1 276 ? -10.735 -7.495 28.079 1.00 96.75 276 LYS A N 1
ATOM 2096 C CA . LYS A 1 276 ? -10.264 -8.053 29.347 1.00 96.75 276 LYS A CA 1
ATOM 2097 C C . LYS A 1 276 ? -11.161 -7.608 30.505 1.00 96.75 276 LYS A C 1
ATOM 2099 O O . LYS A 1 276 ? -11.635 -8.461 31.251 1.00 96.75 276 LYS A O 1
ATOM 2104 N N . GLN A 1 277 ? -11.446 -6.310 30.613 1.00 97.75 277 GLN A N 1
ATOM 2105 C CA . GLN A 1 277 ? -12.270 -5.777 31.699 1.00 97.75 277 GLN A CA 1
ATOM 2106 C C . GLN A 1 277 ? -13.713 -6.302 31.658 1.00 97.75 277 GLN A C 1
ATOM 2108 O O . GLN A 1 277 ? -14.265 -6.661 32.698 1.00 97.75 277 GLN A O 1
ATOM 2113 N N . LEU A 1 278 ? -14.314 -6.392 30.466 1.00 97.00 278 LEU A N 1
ATOM 2114 C CA . LEU A 1 278 ? -15.662 -6.948 30.291 1.00 97.00 278 LEU A CA 1
ATOM 2115 C C . LEU A 1 278 ? -15.736 -8.411 30.752 1.00 97.00 278 LEU A C 1
ATOM 2117 O O . LEU A 1 278 ? -16.691 -8.800 31.428 1.00 97.00 278 LEU A O 1
ATOM 2121 N N . ARG A 1 279 ? -14.704 -9.211 30.448 1.00 96.06 279 ARG A N 1
ATOM 2122 C CA . ARG A 1 279 ? -14.601 -10.606 30.907 1.00 96.06 279 ARG A CA 1
ATOM 2123 C C . ARG A 1 279 ? -14.432 -10.708 32.419 1.00 96.06 279 ARG A C 1
ATOM 2125 O O . ARG A 1 279 ? -15.082 -11.546 33.029 1.00 96.06 279 ARG A O 1
ATOM 2132 N N . GLU A 1 280 ? -13.622 -9.844 33.031 1.00 97.00 280 GLU A N 1
ATOM 2133 C CA . GLU A 1 280 ? -13.475 -9.777 34.497 1.00 97.00 280 GLU A CA 1
ATOM 2134 C C . GLU A 1 280 ? -14.812 -9.460 35.198 1.00 97.00 280 GLU A C 1
ATOM 2136 O O . GLU A 1 280 ? -15.047 -9.886 36.327 1.00 97.00 280 GLU A O 1
ATOM 2141 N N . TRP A 1 281 ? -15.729 -8.763 34.521 1.00 97.25 281 TRP A N 1
ATOM 2142 C CA . TRP A 1 281 ? -17.088 -8.506 35.007 1.00 97.25 281 TRP A CA 1
ATOM 2143 C C . TRP A 1 281 ? -18.109 -9.593 34.660 1.00 97.25 281 TRP A C 1
ATOM 2145 O O . TRP A 1 281 ? -19.289 -9.412 34.967 1.00 97.25 281 TRP A O 1
ATOM 2155 N N . ASN A 1 282 ? -17.685 -10.694 34.031 1.00 94.19 282 ASN A N 1
ATOM 2156 C CA . ASN A 1 282 ? -18.551 -11.742 33.483 1.00 94.19 282 ASN A CA 1
ATOM 2157 C C . ASN A 1 282 ? -19.604 -11.209 32.491 1.00 94.19 282 ASN A C 1
ATOM 2159 O O . ASN A 1 282 ? -20.693 -11.767 32.371 1.00 94.19 282 ASN A O 1
ATOM 2163 N N . THR A 1 283 ? -19.299 -10.119 31.780 1.00 91.56 283 THR A N 1
ATOM 2164 C CA . THR A 1 283 ? -20.153 -9.628 30.691 1.00 91.56 283 THR A CA 1
ATOM 2165 C C . THR A 1 283 ? -19.925 -10.487 29.451 1.00 91.56 283 THR A C 1
ATOM 2167 O O . THR A 1 283 ? -18.781 -10.791 29.104 1.00 91.56 283 THR A O 1
ATOM 2170 N N . VAL A 1 284 ? -21.005 -10.887 28.773 1.00 88.19 284 VAL A N 1
ATOM 2171 C CA . VAL A 1 284 ? -20.911 -11.603 27.494 1.00 88.19 284 VAL A CA 1
ATOM 2172 C C . VAL A 1 284 ? -20.244 -10.681 26.477 1.00 88.19 284 VAL A C 1
ATOM 2174 O O . VAL A 1 284 ? -20.751 -9.600 26.201 1.00 88.19 284 VAL A O 1
ATOM 2177 N N . VAL A 1 285 ? -19.106 -11.111 25.931 1.00 90.56 285 VAL A N 1
ATOM 2178 C CA . VAL A 1 285 ? -18.395 -10.376 24.880 1.00 90.56 285 VAL A CA 1
ATOM 2179 C C . VAL A 1 285 ? -18.823 -10.934 23.531 1.00 90.56 285 VAL A C 1
ATOM 2181 O O . VAL A 1 285 ? -18.489 -12.072 23.193 1.00 90.56 285 VAL A O 1
ATOM 2184 N N . THR A 1 286 ? -19.570 -10.142 22.768 1.00 87.19 286 THR A N 1
ATOM 2185 C CA . THR A 1 286 ? -20.045 -10.511 21.427 1.00 87.19 286 THR A CA 1
ATOM 2186 C C . THR A 1 286 ? -19.055 -10.115 20.334 1.00 87.19 286 THR A C 1
ATOM 2188 O O . THR A 1 286 ? -19.070 -10.685 19.238 1.00 87.19 286 THR A O 1
ATOM 2191 N N . ALA A 1 287 ? -18.150 -9.179 20.638 1.00 84.00 287 ALA A N 1
ATOM 2192 C CA . ALA A 1 287 ? -17.083 -8.770 19.740 1.00 84.00 287 ALA A CA 1
ATOM 2193 C C . ALA A 1 287 ? -16.187 -9.961 19.351 1.00 84.00 287 ALA A C 1
ATOM 2195 O O . ALA A 1 287 ? -15.467 -10.533 20.174 1.00 84.00 287 ALA A O 1
ATOM 2196 N N . LYS A 1 288 ? -16.193 -10.320 18.061 1.00 77.56 288 LYS A N 1
ATOM 2197 C CA . LYS A 1 288 ? -15.303 -11.348 17.508 1.00 77.56 288 LYS A CA 1
ATOM 2198 C C . LYS A 1 288 ? -13.891 -10.789 17.381 1.00 77.56 288 LYS A C 1
ATOM 2200 O O . LYS A 1 288 ? -13.509 -10.253 16.344 1.00 77.56 288 LYS A O 1
ATOM 2205 N N . THR A 1 289 ? -13.093 -10.939 18.429 1.00 64.44 289 THR A N 1
ATOM 2206 C CA . THR A 1 289 ? -11.662 -10.642 18.378 1.00 64.44 289 THR A CA 1
ATOM 2207 C C . THR A 1 289 ? -10.926 -11.801 17.708 1.00 64.44 289 THR A C 1
ATOM 2209 O O . THR A 1 289 ? -10.231 -12.567 18.371 1.00 64.44 289 THR A O 1
ATOM 2212 N N . ASN A 1 290 ? -11.032 -11.943 16.384 1.00 55.22 290 ASN A N 1
ATOM 2213 C CA . ASN A 1 290 ? -10.072 -12.753 15.614 1.00 55.22 290 ASN A CA 1
ATOM 2214 C C . ASN A 1 290 ? -8.706 -12.034 15.546 1.00 55.22 290 ASN A C 1
ATOM 2216 O O . ASN A 1 290 ? -8.092 -11.905 14.493 1.00 55.22 290 ASN A O 1
ATOM 2220 N N . THR A 1 291 ? -8.241 -11.507 16.679 1.00 46.75 291 THR A N 1
ATOM 2221 C CA . THR A 1 291 ? -6.984 -10.768 16.808 1.00 46.75 291 THR A CA 1
ATOM 2222 C C . THR A 1 291 ? -5.781 -11.697 16.954 1.00 46.75 291 THR A C 1
ATOM 2224 O O . THR A 1 291 ? -4.659 -11.209 16.922 1.00 46.75 291 THR A O 1
ATOM 2227 N N . ASP A 1 292 ? -5.997 -13.012 17.076 1.00 37.84 292 ASP A N 1
ATOM 2228 C CA . ASP A 1 292 ? -4.934 -14.022 17.208 1.00 37.84 292 ASP A CA 1
ATOM 2229 C C . ASP A 1 292 ? -4.370 -14.518 15.865 1.00 37.84 292 ASP A C 1
ATOM 2231 O O . ASP A 1 292 ? -3.508 -15.392 15.840 1.00 37.84 292 ASP A O 1
ATOM 2235 N N . SER A 1 293 ? -4.795 -13.961 14.728 1.00 38.41 293 SER A N 1
ATOM 2236 C CA . SER A 1 293 ? -4.283 -14.388 13.423 1.00 38.41 293 SER A CA 1
ATOM 2237 C C . SER A 1 293 ? -3.923 -13.214 12.517 1.00 38.41 293 SER A C 1
ATOM 2239 O O . SER A 1 293 ? -4.748 -12.806 11.696 1.00 38.41 293 SER A O 1
ATOM 2241 N N . ARG A 1 294 ? -2.687 -12.710 12.657 1.00 37.94 294 ARG A N 1
ATOM 2242 C CA . ARG A 1 294 ? -1.714 -12.428 11.575 1.00 37.94 294 ARG A CA 1
ATOM 2243 C C . ARG A 1 294 ? -0.471 -11.709 12.089 1.00 37.94 294 ARG A C 1
ATOM 2245 O O . ARG A 1 294 ? -0.626 -10.671 12.766 1.00 37.94 294 ARG A O 1
#

Mean predicted aligned error: 11.73 Å

pLDDT: mean 80.89, std 22.58, range [29.61, 98.5]